Protein AF-A0A8D8DDV8-F1 (afdb_monomer)

pLDDT: mean 84.29, std 21.32, range [31.55, 98.81]

Radius of gyration: 25.89 Å; Cα contacts (8 Å, |Δi|>4): 184; chains: 1; bounding box: 80×48×90 Å

Foldseek 3Di:
DDDDDDDDDDDPPPPDPDPDPPPPPPPPDDQPVPDDLVSLVVLLVVLVVLLVVVVVDVVSLVVVLVCCVVVVCLVVLLRLQLCCVPDVSSLSVNLSSLSSLLSSCQVPLVSVVSSLSNCVPPSHDLLCQLVDPDLSSVLSSLSSLQSCLVRVVVSCVVSDDVSNVVSLVVQCPPPDPSSNVSSVSSVVSCVVSPPVVPPDDD

Nearest PDB structures (foldseek):
  5mfd-assembly2_C  TM=7.326E-01  e=1.182E-02  synthetic construct
  5mfj-assembly1_A  TM=5.510E-01  e=1.359E-02  synthetic construct
  8a1i-assembly2_I  TM=7.303E-01  e=4.249E-01  Mus musculus
  5yvh-assembly1_A  TM=5.709E-01  e=1.600E-01  Homo sapiens
  7abh-assembly1_u  TM=4.268E-01  e=5.362E-01  Homo sapiens

Organism: Culex pipiens (NCBI:txid7175)

Solvent-accessible surface area (backbone atoms only — not comparable to full-atom values): 11783 Å² total; per-residue (Å²): 138,82,89,82,90,82,88,77,91,75,86,78,80,77,78,71,80,72,80,73,78,79,74,78,73,83,74,72,78,75,64,74,90,73,60,51,73,68,55,50,49,49,51,27,55,51,37,46,49,49,41,52,46,41,74,71,37,68,71,49,38,52,54,50,56,52,46,39,63,77,67,60,44,49,63,56,51,33,50,43,51,35,41,39,82,81,36,73,85,31,43,64,38,29,36,30,50,42,53,41,47,43,46,44,40,69,77,41,42,92,54,33,65,65,50,48,64,29,66,71,29,93,69,40,58,66,57,58,40,54,68,42,93,51,61,64,43,21,27,46,46,28,47,38,55,32,48,30,54,73,60,37,40,71,62,46,59,74,72,58,51,70,64,54,52,52,47,38,59,58,27,62,71,43,91,48,64,67,32,19,52,33,23,48,53,23,57,58,51,50,70,70,53,83,67,86,74,61,77,82,86,132

Secondary structure (DSSP, 8-state):
-----------------PPPP-------PPPGGG--HHHHHHHHHHHHHHHHHHHH-HHHHHHHHHHHHHHTTHHHHHHHHHHTTT-GGGHHHHHHHHHHHHHHHHH-GGGHHHHHHHHTSTT--HHHHHT-S-HHHHHHHHHHHHHHHHHSHHHHHHH--HHHHHHHHHGGG-SSHHHHHHHHHHHHHHTT-TT---S---

Mean predicted aligned error: 10.02 Å

InterPro domains:
  IPR011989 Armadillo-like helical [G3DSA:1.25.10.10] (6-195)
  IPR016024 Armadillo-type fold [SSF48371] (55-189)

Structure (mmCIF, N/CA/C/O backbone):
data_AF-A0A8D8DDV8-F1
#
_entry.id   AF-A0A8D8DDV8-F1
#
loop_
_atom_site.group_PDB
_atom_site.id
_atom_site.type_symbol
_atom_site.label_atom_id
_atom_site.label_alt_id
_atom_site.label_comp_id
_atom_site.label_asym_id
_atom_site.label_entity_id
_atom_site.label_seq_id
_atom_site.pdbx_PDB_ins_code
_atom_site.Cartn_x
_atom_site.Cartn_y
_atom_site.Cartn_z
_atom_site.occupancy
_atom_site.B_iso_or_equiv
_atom_site.auth_seq_id
_atom_site.auth_comp_id
_atom_site.auth_asym_id
_atom_site.auth_atom_id
_atom_site.pdbx_PDB_model_num
ATOM 1 N N . CYS A 1 1 ? -57.898 -25.006 -69.650 1.00 34.22 1 CYS A N 1
ATOM 2 C CA . CYS A 1 1 ? -58.051 -23.593 -70.045 1.00 34.22 1 CYS A CA 1
ATOM 3 C C . CYS A 1 1 ? -57.198 -22.691 -69.160 1.00 34.22 1 CYS A C 1
ATOM 5 O O . CYS A 1 1 ? -57.396 -22.679 -67.958 1.00 34.22 1 CYS A O 1
ATOM 7 N N . ASN A 1 2 ? -56.287 -21.973 -69.821 1.00 31.55 2 ASN A N 1
ATOM 8 C CA . ASN A 1 2 ? -55.679 -20.671 -69.511 1.00 31.55 2 ASN A CA 1
ATOM 9 C C . ASN A 1 2 ? -54.786 -20.448 -68.272 1.00 31.55 2 ASN A C 1
ATOM 11 O O . ASN A 1 2 ? -55.235 -20.178 -67.167 1.00 31.55 2 ASN A O 1
ATOM 15 N N . LYS A 1 3 ? -53.482 -20.410 -68.598 1.00 40.19 3 LYS A N 1
ATOM 16 C CA . LYS A 1 3 ? -52.393 -19.562 -68.077 1.00 40.19 3 LYS A CA 1
ATOM 17 C C . LYS A 1 3 ? -52.835 -18.192 -67.526 1.00 40.19 3 LYS A C 1
ATOM 19 O O . LYS A 1 3 ? -53.550 -17.478 -68.226 1.00 40.19 3 LYS A O 1
ATOM 24 N N . LYS A 1 4 ? -52.165 -17.731 -66.459 1.00 33.44 4 LYS A N 1
ATOM 25 C CA . LYS A 1 4 ? -51.262 -16.557 -66.524 1.00 33.44 4 LYS A CA 1
ATOM 26 C C . LYS A 1 4 ? -50.397 -16.406 -65.264 1.00 33.44 4 LYS A C 1
ATOM 28 O O . LYS A 1 4 ? -50.910 -16.287 -64.160 1.00 33.44 4 LYS A O 1
ATOM 33 N N . LEU A 1 5 ? -49.081 -16.378 -65.493 1.00 41.91 5 LEU A N 1
ATOM 34 C CA . LEU A 1 5 ? -48.088 -15.721 -64.646 1.00 41.91 5 LEU A CA 1
ATOM 35 C C . LEU A 1 5 ? -48.371 -14.215 -64.606 1.00 41.91 5 LEU A C 1
ATOM 37 O O . LEU A 1 5 ? -48.597 -13.629 -65.665 1.00 41.91 5 LEU A O 1
ATOM 41 N N . THR A 1 6 ? -48.174 -13.603 -63.441 1.00 32.66 6 THR A N 1
ATOM 42 C CA . THR A 1 6 ? -47.587 -12.261 -63.319 1.00 32.66 6 THR A CA 1
ATOM 43 C C . THR A 1 6 ? -46.815 -12.174 -62.009 1.00 32.66 6 THR A C 1
ATOM 45 O O . THR A 1 6 ? -47.385 -12.297 -60.928 1.00 32.66 6 THR A O 1
ATOM 48 N N . SER A 1 7 ? -45.506 -11.985 -62.148 1.00 36.44 7 SER A N 1
ATOM 49 C CA . SER A 1 7 ? -44.587 -11.504 -61.126 1.00 36.44 7 SER A CA 1
ATOM 50 C C . SER A 1 7 ? -44.861 -10.034 -60.820 1.00 36.44 7 SER A C 1
ATOM 52 O O . SER A 1 7 ? -44.968 -9.252 -61.764 1.00 36.44 7 SER A O 1
ATOM 54 N N . SER A 1 8 ? -44.822 -9.659 -59.545 1.00 34.25 8 SER A N 1
ATOM 55 C CA . SER A 1 8 ? -44.434 -8.312 -59.126 1.00 34.25 8 SER A CA 1
ATOM 56 C C . SER A 1 8 ? -43.693 -8.415 -57.800 1.00 34.25 8 SER A C 1
ATOM 58 O O . SER A 1 8 ? -44.277 -8.779 -56.782 1.00 34.25 8 SER A O 1
ATOM 60 N N . ASN A 1 9 ? -42.393 -8.125 -57.851 1.00 35.62 9 ASN A N 1
ATOM 61 C CA . ASN A 1 9 ? -41.550 -7.862 -56.694 1.00 35.62 9 ASN A CA 1
ATOM 62 C C . ASN A 1 9 ? -42.176 -6.759 -55.837 1.00 35.62 9 ASN A C 1
ATOM 64 O O . ASN A 1 9 ? -42.561 -5.705 -56.341 1.00 35.62 9 ASN A O 1
ATOM 68 N N . SER A 1 10 ? -42.211 -6.972 -54.530 1.00 36.16 10 SER A N 1
ATOM 69 C CA . SER A 1 10 ? -42.245 -5.889 -53.556 1.00 36.16 10 SER A CA 1
ATOM 70 C C . SER A 1 10 ? -41.246 -6.262 -52.477 1.00 36.16 10 SER A C 1
ATOM 72 O O . SER A 1 10 ? -41.399 -7.262 -51.780 1.00 36.16 10 SER A O 1
ATOM 74 N N . GLU A 1 11 ? -40.153 -5.511 -52.461 1.00 32.91 11 GLU A N 1
ATOM 75 C CA . GLU A 1 11 ? -39.061 -5.619 -51.509 1.00 32.91 11 GLU A CA 1
ATOM 76 C C . GLU A 1 11 ? -39.596 -5.314 -50.108 1.00 32.91 11 GLU A C 1
ATOM 78 O O . GLU A 1 11 ? -39.835 -4.162 -49.747 1.00 32.91 11 GLU A O 1
ATOM 83 N N . SER A 1 12 ? -39.799 -6.355 -49.306 1.00 37.53 12 SER A N 1
ATOM 84 C CA . SER A 1 12 ? -40.014 -6.201 -47.872 1.00 37.53 12 SER A CA 1
ATOM 85 C C . SER A 1 12 ? -38.674 -5.843 -47.232 1.00 37.53 12 SER A C 1
ATOM 87 O O . SER A 1 12 ? -37.863 -6.721 -46.930 1.00 37.53 12 SER A O 1
ATOM 89 N N . GLN A 1 13 ? -38.428 -4.544 -47.050 1.00 35.31 13 GLN A N 1
ATOM 90 C CA . GLN A 1 13 ? -37.364 -4.042 -46.183 1.00 35.31 13 GLN A CA 1
ATOM 91 C C . GLN A 1 13 ? -37.542 -4.657 -44.792 1.00 35.31 13 GLN A C 1
ATOM 93 O O . GLN A 1 13 ? -38.439 -4.294 -44.033 1.00 35.31 13 GLN A O 1
ATOM 98 N N . SER A 1 14 ? -36.687 -5.624 -44.475 1.00 37.03 14 SER A N 1
ATOM 99 C CA . SER A 1 14 ? -36.556 -6.169 -43.131 1.00 37.03 14 SER A CA 1
ATOM 100 C C . SER A 1 14 ? -35.796 -5.131 -42.314 1.00 37.03 14 SER A C 1
ATOM 102 O O . SER A 1 14 ? -34.571 -5.063 -42.379 1.00 37.03 14 SER A O 1
ATOM 104 N N . GLN A 1 15 ? -36.523 -4.257 -41.617 1.00 39.78 15 GLN A N 1
ATOM 105 C CA . GLN A 1 15 ? -35.925 -3.366 -40.630 1.00 39.78 15 GLN A CA 1
ATOM 106 C C . GLN A 1 15 ? -35.425 -4.220 -39.463 1.00 39.78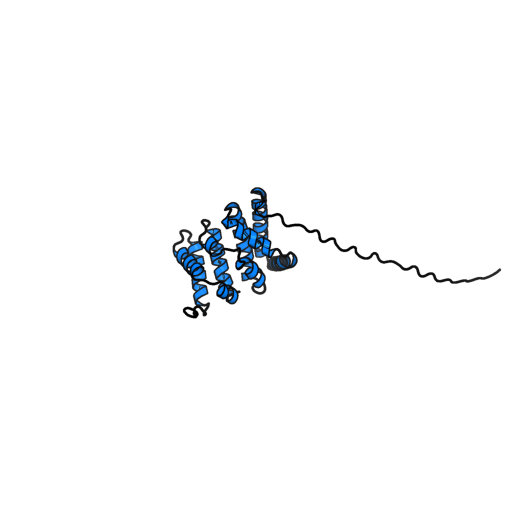 15 GLN A C 1
ATOM 108 O O . GLN A 1 15 ? -36.199 -4.680 -38.625 1.00 39.78 15 GLN A O 1
ATOM 113 N N . SER A 1 16 ? -34.119 -4.464 -39.440 1.00 39.69 16 SER A N 1
ATOM 114 C CA . SER A 1 16 ? -33.397 -4.925 -38.260 1.00 39.69 16 SER A CA 1
ATOM 115 C C . SER A 1 16 ? -33.672 -3.942 -37.115 1.00 39.69 16 SER A C 1
ATOM 117 O O . SER A 1 16 ? -33.519 -2.737 -37.332 1.00 39.69 16 SER A O 1
ATOM 119 N N . PRO A 1 17 ? -34.063 -4.386 -35.908 1.00 44.09 17 PRO A N 1
ATOM 120 C CA . PRO A 1 17 ? -34.186 -3.473 -34.786 1.00 44.09 17 PRO A CA 1
ATOM 121 C C . PRO A 1 17 ? -32.784 -2.977 -34.430 1.00 44.09 17 PRO A C 1
ATOM 123 O O . PRO A 1 17 ? -31.916 -3.749 -34.021 1.00 44.09 17 PRO A O 1
ATOM 126 N N . THR A 1 18 ? -32.556 -1.684 -34.638 1.00 45.75 18 THR A N 1
ATOM 127 C CA . THR A 1 18 ? -31.386 -0.962 -34.142 1.00 45.75 18 THR A CA 1
ATOM 128 C C . THR A 1 18 ? -31.264 -1.241 -32.641 1.00 45.75 18 THR A C 1
ATOM 130 O O . THR A 1 18 ? -32.260 -1.060 -31.933 1.00 45.75 18 THR A O 1
ATOM 133 N N . PRO A 1 19 ? -30.105 -1.687 -32.122 1.00 46.19 19 PRO A N 1
ATOM 134 C CA . PRO A 1 19 ? -29.940 -1.842 -30.686 1.00 46.19 19 PRO A CA 1
ATOM 135 C C . PRO A 1 19 ? -30.155 -0.470 -30.055 1.00 46.19 19 PRO A C 1
ATOM 137 O O . PRO A 1 19 ? -29.478 0.494 -30.419 1.00 46.19 19 PRO A O 1
ATOM 140 N N . ALA A 1 20 ? -31.130 -0.369 -29.153 1.00 45.34 20 ALA A N 1
ATOM 141 C CA . ALA A 1 20 ? -31.271 0.815 -28.324 1.00 45.34 20 ALA A CA 1
ATOM 142 C C . ALA A 1 20 ? -29.926 1.054 -27.614 1.00 45.34 20 ALA A C 1
ATOM 144 O O . ALA A 1 20 ? -29.316 0.078 -27.159 1.00 45.34 20 ALA A O 1
ATOM 145 N N . PRO A 1 21 ? -29.438 2.304 -27.525 1.00 43.50 21 PRO A N 1
ATOM 146 C CA . PRO A 1 21 ? -28.257 2.594 -26.733 1.00 43.50 21 PRO A CA 1
ATOM 147 C C . PRO A 1 21 ? -28.536 2.084 -25.324 1.00 43.50 21 PRO A C 1
ATOM 149 O O . PRO A 1 21 ? -29.555 2.452 -24.735 1.00 43.50 21 PRO A O 1
ATOM 152 N N . LEU A 1 22 ? -27.669 1.208 -24.814 1.00 38.59 22 LEU A N 1
ATOM 153 C CA . LEU A 1 22 ? -27.647 0.867 -23.399 1.00 38.59 22 LEU A CA 1
ATOM 154 C C . LEU A 1 22 ? -27.539 2.197 -22.661 1.00 38.59 22 LEU A C 1
ATOM 156 O O . LEU A 1 22 ? -26.507 2.862 -22.716 1.00 38.59 22 LEU A O 1
ATOM 160 N N . THR A 1 23 ? -28.650 2.621 -22.065 1.00 39.78 23 THR A N 1
ATOM 161 C CA . THR A 1 23 ? -28.705 3.753 -21.153 1.00 39.78 23 THR A CA 1
ATOM 162 C C . THR A 1 23 ? -27.578 3.559 -20.159 1.00 39.78 23 THR A C 1
ATOM 164 O O . THR A 1 23 ? -27.606 2.594 -19.393 1.00 39.78 23 THR A O 1
ATOM 167 N N . GLN A 1 24 ? -26.576 4.437 -20.225 1.00 44.31 24 GLN A N 1
ATOM 168 C CA . GLN A 1 24 ? -25.582 4.601 -19.179 1.00 44.31 24 GLN A CA 1
ATOM 169 C C . GLN A 1 24 ? -26.376 4.842 -17.901 1.00 44.31 24 GLN A C 1
ATOM 171 O O . GLN A 1 24 ? -26.962 5.905 -17.705 1.00 44.31 24 GLN A O 1
ATOM 176 N N . SER A 1 25 ? -26.515 3.804 -17.081 1.00 41.91 25 SER A N 1
ATOM 177 C CA . SER A 1 25 ? -26.976 3.995 -15.724 1.00 41.91 25 SER A CA 1
ATOM 178 C C . SER A 1 25 ? -25.859 4.767 -15.043 1.00 41.91 25 SER A C 1
ATOM 180 O O . SER A 1 25 ? -24.816 4.183 -14.745 1.00 41.91 25 SER A O 1
ATOM 182 N N . ASP A 1 26 ? -26.066 6.066 -14.837 1.00 41.50 26 ASP A N 1
ATOM 183 C CA . ASP A 1 26 ? -25.298 6.878 -13.898 1.00 41.50 26 ASP A CA 1
ATOM 184 C C . ASP A 1 26 ? -25.528 6.308 -12.492 1.00 41.50 26 ASP A C 1
ATOM 186 O O . ASP A 1 26 ? -26.286 6.833 -11.675 1.00 41.50 26 ASP A O 1
ATOM 190 N N . ALA A 1 27 ? -24.920 5.156 -12.214 1.00 48.88 27 ALA A N 1
ATOM 191 C CA . ALA A 1 27 ? -24.806 4.614 -10.880 1.00 48.88 27 ALA A CA 1
ATOM 192 C C . ALA A 1 27 ? -23.818 5.517 -10.141 1.00 48.88 27 ALA A C 1
ATOM 194 O O . ALA A 1 27 ? -22.622 5.251 -10.084 1.00 48.88 27 ALA A O 1
ATOM 195 N N . SER A 1 28 ? -24.322 6.643 -9.637 1.00 57.91 28 SER A N 1
ATOM 196 C CA . SER A 1 28 ? -23.553 7.552 -8.797 1.00 57.91 28 SER A CA 1
ATOM 197 C C . SER A 1 28 ? -23.044 6.749 -7.598 1.00 57.91 28 SER A C 1
ATOM 199 O O . SER A 1 28 ? -23.843 6.292 -6.773 1.00 57.91 28 SER A O 1
ATOM 201 N N . ILE A 1 29 ? -21.728 6.544 -7.520 1.00 63.94 29 ILE A N 1
ATOM 202 C CA . ILE A 1 29 ? -21.086 5.905 -6.371 1.00 63.94 29 ILE A CA 1
ATOM 203 C C . ILE A 1 29 ? -21.442 6.740 -5.137 1.00 63.94 29 ILE A C 1
ATOM 205 O O . ILE A 1 29 ? -21.177 7.942 -5.077 1.00 63.94 29 ILE A O 1
ATOM 209 N N . ARG A 1 30 ? -22.101 6.108 -4.163 1.00 72.44 30 ARG A N 1
ATOM 210 C CA . ARG A 1 30 ? -22.511 6.751 -2.911 1.00 72.44 30 ARG A CA 1
ATOM 211 C C . ARG A 1 30 ? -21.274 7.272 -2.167 1.00 72.44 30 ARG A C 1
ATOM 213 O O . ARG A 1 30 ? -20.262 6.582 -2.089 1.00 72.44 30 ARG A O 1
ATOM 220 N N . GLN A 1 31 ? -21.367 8.475 -1.594 1.00 78.00 31 GLN A N 1
ATOM 221 C CA . GLN A 1 31 ? -20.266 9.071 -0.830 1.00 78.00 31 GLN A CA 1
ATOM 222 C C . GLN A 1 31 ? -19.863 8.186 0.353 1.00 78.00 31 GLN A C 1
ATO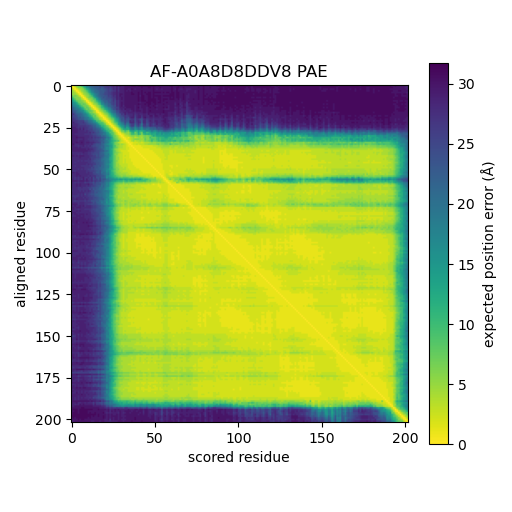M 224 O O . GLN A 1 31 ? -20.715 7.760 1.136 1.00 78.00 31 GLN A O 1
ATOM 229 N N . LEU A 1 32 ? -18.557 7.978 0.521 1.00 81.50 32 LEU A N 1
ATOM 230 C CA . LEU A 1 32 ? -18.002 7.087 1.539 1.00 81.50 32 LEU A CA 1
ATOM 231 C C . LEU A 1 32 ? -18.369 7.502 2.972 1.00 81.50 32 LEU A C 1
ATOM 233 O O . LEU A 1 32 ? -18.663 6.662 3.815 1.00 81.50 32 LEU A O 1
ATOM 237 N N . SER A 1 33 ? -18.443 8.809 3.226 1.00 78.94 33 SER A N 1
ATOM 238 C CA . SER A 1 33 ? -18.863 9.386 4.511 1.00 78.94 33 SER A CA 1
ATOM 239 C C . SER A 1 33 ? -20.285 9.005 4.930 1.00 78.94 33 SER A C 1
ATOM 241 O O . SER A 1 33 ? -20.631 9.150 6.098 1.00 78.94 33 SER A O 1
ATOM 243 N N . SER A 1 34 ? -21.109 8.531 3.993 1.00 83.50 34 SER A N 1
ATOM 244 C CA . SER A 1 34 ? -22.490 8.132 4.257 1.00 83.50 34 SER A CA 1
ATOM 245 C C . SER A 1 34 ? -22.660 6.642 4.548 1.00 83.50 34 SER A C 1
ATOM 247 O O . SER A 1 34 ? -23.797 6.228 4.768 1.00 83.50 34 SER A O 1
ATOM 249 N N . LEU A 1 35 ? -21.581 5.846 4.517 1.00 88.00 35 LEU A N 1
ATOM 250 C CA . LEU A 1 35 ? -21.656 4.421 4.828 1.00 88.00 35 LEU A CA 1
ATOM 251 C C . LEU A 1 35 ? -21.787 4.182 6.331 1.00 88.00 35 LEU A C 1
ATOM 253 O O . LEU A 1 35 ? -21.032 4.721 7.144 1.00 88.00 35 LEU A O 1
ATOM 257 N N . GLU A 1 36 ? -22.721 3.313 6.683 1.00 91.06 36 GLU A N 1
ATOM 258 C CA . GLU A 1 36 ? -22.896 2.807 8.031 1.00 91.06 36 GLU A CA 1
ATOM 259 C C . GLU A 1 36 ? -21.816 1.776 8.381 1.00 91.06 36 GLU A C 1
ATOM 261 O O . GLU A 1 36 ? -21.191 1.143 7.528 1.00 91.06 36 GLU A O 1
ATOM 266 N N . HIS A 1 37 ? -21.613 1.560 9.676 1.00 91.19 37 HIS A N 1
ATOM 267 C CA . HIS A 1 37 ? -20.596 0.639 10.179 1.00 91.19 37 HIS A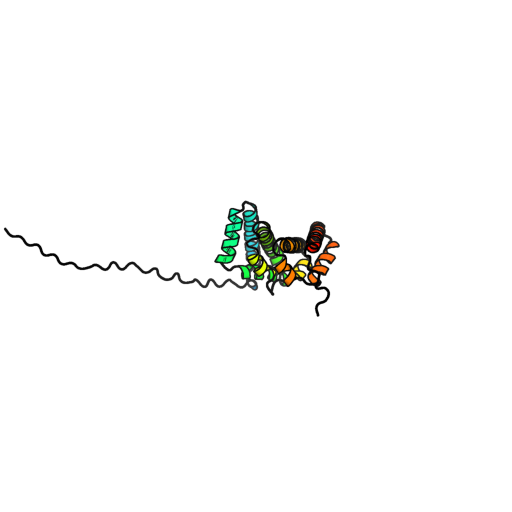 CA 1
ATOM 268 C C . HIS A 1 37 ? -20.747 -0.797 9.643 1.00 91.19 37 HIS A C 1
ATOM 270 O O . HIS A 1 37 ? -19.747 -1.456 9.350 1.00 91.19 37 HIS A O 1
ATOM 276 N N . ASP A 1 38 ? -21.979 -1.281 9.473 1.00 94.69 38 ASP A N 1
ATOM 277 C CA . ASP A 1 38 ? -22.228 -2.618 8.926 1.00 94.69 38 ASP A CA 1
ATOM 278 C C . ASP A 1 38 ? -21.963 -2.684 7.411 1.00 94.69 38 ASP A C 1
ATOM 280 O O . ASP A 1 38 ? -21.501 -3.714 6.912 1.00 94.69 38 ASP A O 1
ATOM 284 N N . GLU A 1 39 ? -22.139 -1.574 6.686 1.00 94.75 39 GLU A N 1
ATOM 285 C CA . GLU A 1 39 ? -21.747 -1.456 5.276 1.00 94.75 39 GLU A CA 1
ATOM 286 C C . GLU A 1 39 ? -20.213 -1.507 5.140 1.00 94.75 39 GLU A C 1
ATOM 288 O O . GLU A 1 39 ? -19.693 -2.265 4.320 1.00 94.75 39 GLU A O 1
ATOM 293 N N . VAL A 1 40 ? -19.467 -0.804 6.004 1.00 95.00 40 VAL A N 1
ATOM 294 C CA . VAL A 1 40 ? -17.988 -0.847 6.028 1.00 95.00 40 VAL A CA 1
ATOM 295 C C . VAL A 1 40 ? -17.468 -2.244 6.376 1.00 95.00 40 VAL A C 1
ATOM 297 O O . VAL A 1 40 ? -16.523 -2.735 5.752 1.00 95.00 40 VAL A O 1
ATOM 300 N N . LYS A 1 41 ? -18.097 -2.932 7.334 1.00 95.56 41 LYS A N 1
ATOM 301 C CA . LYS A 1 41 ? -17.775 -4.334 7.643 1.00 95.56 41 LYS A CA 1
ATOM 302 C C . LYS A 1 41 ? -18.038 -5.260 6.464 1.00 95.56 41 LYS A C 1
ATOM 304 O O . LYS A 1 41 ? -17.226 -6.142 6.196 1.00 95.56 41 LYS A O 1
ATOM 309 N N . THR A 1 42 ? -19.151 -5.055 5.767 1.00 96.88 42 THR A N 1
ATOM 310 C CA . THR A 1 42 ? -19.499 -5.844 4.583 1.00 96.88 42 THR A CA 1
ATOM 311 C C . THR A 1 42 ? -18.458 -5.641 3.486 1.00 96.88 42 THR A C 1
ATOM 313 O O . THR A 1 42 ? -17.934 -6.621 2.964 1.00 96.88 42 THR A O 1
ATOM 316 N N . LEU A 1 43 ? -18.076 -4.392 3.203 1.00 95.69 43 LEU A N 1
ATOM 317 C CA . LEU A 1 43 ? -16.992 -4.084 2.266 1.00 95.69 43 LEU A CA 1
ATOM 318 C C . LEU A 1 43 ? -15.670 -4.724 2.695 1.00 95.69 43 LEU A C 1
ATOM 320 O O . LEU A 1 43 ? -14.991 -5.328 1.871 1.00 95.69 43 LEU A O 1
ATOM 324 N N . THR A 1 44 ? -15.328 -4.657 3.982 1.00 96.88 44 THR A N 1
ATOM 325 C CA . THR A 1 44 ? -14.120 -5.304 4.517 1.00 96.88 44 THR A CA 1
ATOM 326 C C . THR A 1 44 ? -14.129 -6.805 4.223 1.00 96.88 44 THR A C 1
ATOM 328 O O . THR A 1 44 ? -13.164 -7.319 3.668 1.00 96.88 44 THR A O 1
ATOM 331 N N . ALA A 1 45 ? -15.237 -7.500 4.500 1.00 97.81 45 ALA A N 1
ATOM 332 C CA . ALA A 1 45 ? -15.364 -8.929 4.217 1.00 97.81 45 ALA A CA 1
ATOM 333 C C . ALA A 1 45 ? -15.262 -9.250 2.714 1.00 97.81 45 ALA A C 1
ATOM 335 O O . ALA A 1 45 ? -14.674 -10.263 2.337 1.00 97.81 45 ALA A O 1
ATOM 336 N N . VAL A 1 46 ? -15.798 -8.383 1.848 1.00 97.06 46 VAL A N 1
ATOM 337 C CA . VAL A 1 46 ? -15.661 -8.518 0.390 1.00 97.06 46 VAL A CA 1
ATOM 338 C C . VAL A 1 46 ? -14.199 -8.379 -0.037 1.00 97.06 46 VAL A C 1
ATOM 340 O O . VAL A 1 46 ? -13.716 -9.213 -0.798 1.00 97.06 46 VAL A O 1
ATOM 343 N N . TYR A 1 47 ? -13.466 -7.384 0.466 1.00 96.56 47 TYR A N 1
ATOM 344 C CA . TYR A 1 47 ? -12.052 -7.213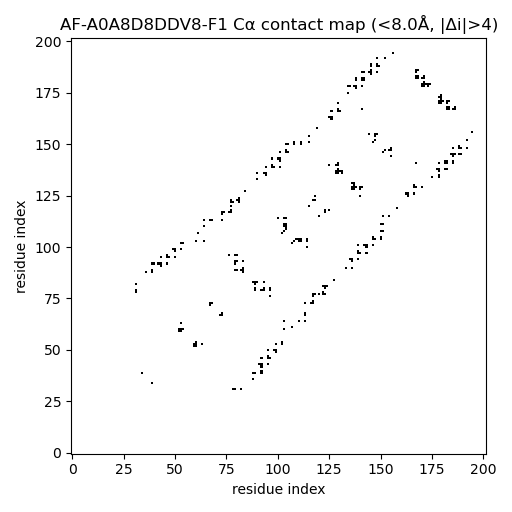 0.113 1.00 96.56 47 TYR A CA 1
ATOM 345 C C . TYR A 1 47 ? -11.130 -8.246 0.767 1.00 96.56 47 TYR A C 1
ATOM 347 O O . TYR A 1 47 ? -10.114 -8.596 0.173 1.00 96.56 47 TYR A O 1
ATOM 355 N N . ASP A 1 48 ? -11.499 -8.807 1.919 1.00 96.38 48 ASP A N 1
ATOM 356 C CA . ASP A 1 48 ? -10.828 -9.982 2.484 1.00 96.38 48 ASP A CA 1
ATOM 357 C C . ASP A 1 48 ? -11.010 -11.209 1.583 1.00 96.38 48 ASP A C 1
ATOM 359 O O . ASP A 1 48 ? -10.050 -11.937 1.321 1.00 96.38 48 ASP A O 1
ATOM 363 N N . LEU A 1 49 ? -12.218 -11.414 1.044 1.00 96.75 49 LEU A N 1
ATOM 364 C CA . LEU A 1 49 ? -12.480 -12.468 0.066 1.00 96.75 49 LEU A CA 1
ATOM 365 C C . LEU A 1 49 ? -11.693 -12.237 -1.229 1.00 96.75 49 LEU A C 1
ATOM 367 O O . LEU A 1 49 ? -11.055 -13.164 -1.717 1.00 96.75 49 LEU A O 1
ATOM 371 N N . ILE A 1 50 ? -11.690 -11.016 -1.770 1.00 95.62 50 ILE A N 1
ATOM 372 C CA . ILE A 1 50 ? -10.881 -10.670 -2.949 1.00 95.62 50 ILE A CA 1
ATOM 373 C C . ILE A 1 50 ? -9.403 -10.955 -2.668 1.00 95.62 50 ILE A C 1
ATOM 375 O O . ILE A 1 50 ? -8.746 -11.601 -3.479 1.00 95.62 50 ILE A O 1
ATOM 379 N N . CYS A 1 51 ? -8.900 -10.554 -1.497 1.00 94.62 51 CYS A N 1
ATOM 380 C CA . CYS A 1 51 ? -7.536 -10.835 -1.065 1.00 94.62 51 CYS A CA 1
ATOM 381 C C . CYS A 1 51 ? -7.258 -12.347 -1.026 1.00 94.62 51 CYS A C 1
ATOM 383 O O . CYS A 1 51 ? -6.214 -12.787 -1.490 1.00 94.62 51 CYS A O 1
ATOM 385 N N . PHE A 1 52 ? -8.182 -13.174 -0.539 1.00 94.62 52 PHE A N 1
ATOM 386 C CA . PHE A 1 52 ? -8.029 -14.630 -0.602 1.00 94.62 52 PHE A CA 1
ATOM 387 C C . PHE A 1 52 ? -8.000 -15.161 -2.049 1.00 94.62 52 PHE A C 1
ATOM 389 O O . PHE A 1 52 ? -7.168 -16.006 -2.389 1.00 94.62 52 PHE A O 1
ATOM 396 N N . LEU A 1 53 ? -8.880 -14.656 -2.915 1.00 94.50 53 LEU A N 1
ATOM 397 C CA . LEU A 1 53 ? -9.020 -15.128 -4.294 1.00 94.50 53 LEU A CA 1
ATOM 398 C C . LEU A 1 53 ? -7.799 -14.793 -5.157 1.00 94.50 53 LEU A C 1
ATOM 400 O O . LEU A 1 53 ? -7.329 -15.668 -5.883 1.00 94.50 53 LEU A O 1
ATOM 404 N N . ILE A 1 54 ? -7.228 -13.589 -5.032 1.00 92.94 54 ILE A N 1
ATOM 405 C CA . ILE A 1 54 ? -6.013 -13.218 -5.781 1.00 92.94 54 ILE A CA 1
ATOM 406 C C . ILE A 1 54 ? -4.800 -14.082 -5.396 1.00 92.94 54 ILE A C 1
ATOM 408 O O . ILE A 1 54 ? -3.940 -14.326 -6.233 1.00 92.94 54 ILE A O 1
ATOM 412 N N . HIS A 1 55 ? -4.749 -14.598 -4.160 1.00 87.31 55 HIS A N 1
ATOM 413 C CA . HIS A 1 55 ? -3.688 -15.508 -3.707 1.00 87.31 55 HIS A CA 1
ATOM 414 C C . HIS A 1 55 ? -3.973 -16.982 -4.044 1.00 87.31 55 HIS A C 1
ATOM 416 O O . HIS A 1 55 ? -3.097 -17.828 -3.882 1.00 87.31 55 HIS A O 1
ATOM 422 N N . SER A 1 56 ? -5.187 -17.308 -4.500 1.00 85.38 56 SER A N 1
ATOM 423 C CA . SER A 1 56 ? -5.580 -18.679 -4.854 1.00 85.38 56 SER A CA 1
ATOM 424 C C . SER A 1 56 ? -5.193 -19.060 -6.292 1.00 85.38 56 SER A C 1
ATOM 426 O O . SER A 1 56 ? -5.181 -20.246 -6.621 1.00 85.38 56 SER A O 1
ATOM 428 N N . GLY A 1 57 ? -4.864 -18.086 -7.150 1.00 75.75 57 GLY A N 1
ATOM 429 C CA . GLY A 1 57 ? -4.333 -18.327 -8.494 1.00 75.75 57 GLY A CA 1
ATOM 430 C C . GLY A 1 57 ? -4.231 -17.070 -9.366 1.00 75.75 57 GLY A C 1
ATOM 431 O O . GLY A 1 57 ? -5.036 -16.148 -9.250 1.00 75.75 57 GLY A O 1
ATOM 432 N N . GLU A 1 58 ? -3.274 -17.073 -10.299 1.00 79.12 58 GLU A N 1
ATOM 433 C CA . GLU A 1 58 ? -2.919 -15.916 -11.144 1.00 79.12 58 GLU A CA 1
ATOM 434 C C . GLU A 1 58 ? -4.066 -15.424 -12.047 1.00 79.12 58 GLU A C 1
ATOM 436 O O . GLU A 1 58 ? -4.184 -14.228 -12.313 1.00 79.12 58 GLU A O 1
ATOM 441 N N . ASN A 1 59 ? -4.958 -16.317 -12.492 1.00 90.38 59 ASN A N 1
ATOM 442 C CA . ASN A 1 59 ? -6.081 -15.947 -13.366 1.00 90.38 59 ASN A CA 1
ATOM 443 C C . ASN A 1 59 ? -7.032 -14.940 -12.709 1.00 90.38 59 ASN A C 1
ATOM 445 O O . ASN A 1 59 ? -7.551 -14.055 -13.385 1.00 90.38 59 ASN A O 1
ATOM 449 N N . PHE A 1 60 ? -7.272 -15.075 -11.401 1.00 93.56 60 PHE A N 1
ATOM 450 C CA . PHE A 1 60 ? -8.167 -14.163 -10.695 1.00 93.56 60 PHE A CA 1
ATOM 451 C C . PHE A 1 60 ? -7.517 -12.791 -10.513 1.00 93.56 60 PHE A C 1
ATOM 453 O O . PHE A 1 60 ? -8.186 -11.775 -10.671 1.00 93.56 60 PHE A O 1
ATOM 460 N N . LEU A 1 61 ? -6.212 -12.752 -10.230 1.00 94.06 61 LEU A N 1
ATOM 461 C CA . LEU A 1 61 ? -5.489 -11.494 -10.088 1.00 94.06 61 LEU A CA 1
ATOM 462 C C . LEU A 1 61 ? -5.484 -10.686 -11.396 1.00 94.06 61 LEU A C 1
ATOM 464 O O . LEU A 1 61 ? -5.771 -9.493 -11.362 1.00 94.06 61 LEU A O 1
ATOM 468 N N . ASN A 1 62 ? -5.260 -11.338 -12.541 1.00 93.75 62 ASN A N 1
ATOM 469 C CA . ASN A 1 62 ? -5.359 -10.687 -13.852 1.00 93.75 62 ASN A CA 1
ATOM 470 C C . ASN A 1 62 ? -6.757 -10.093 -14.092 1.00 93.75 62 ASN A C 1
ATOM 472 O O . ASN A 1 62 ? -6.888 -8.908 -14.382 1.00 93.75 62 ASN A O 1
ATOM 476 N N . GLN A 1 63 ? -7.813 -10.885 -13.870 1.00 94.25 63 GLN A N 1
ATOM 477 C CA . GLN A 1 63 ? -9.200 -10.416 -14.005 1.00 94.25 63 GLN A CA 1
ATOM 478 C C . GLN A 1 63 ? -9.531 -9.265 -13.051 1.00 94.25 63 GLN A C 1
ATOM 480 O O . GLN A 1 63 ? -10.317 -8.381 -13.382 1.00 94.25 63 GLN A O 1
ATOM 485 N N . PHE A 1 64 ? -8.950 -9.278 -11.854 1.00 93.75 64 PHE A N 1
ATOM 486 C CA . PHE A 1 64 ? -9.114 -8.209 -10.886 1.00 93.75 64 PHE A CA 1
ATOM 487 C C . PHE A 1 64 ? -8.454 -6.905 -11.366 1.00 93.75 64 PHE A C 1
ATOM 489 O O . PHE A 1 64 ? -9.088 -5.853 -11.292 1.00 93.75 64 PHE A O 1
ATOM 496 N N . CYS A 1 65 ? -7.233 -6.965 -11.907 1.00 93.94 65 CYS A N 1
ATOM 497 C CA . CYS A 1 65 ? -6.572 -5.810 -12.522 1.00 93.94 65 CYS A CA 1
ATOM 498 C C . CYS A 1 65 ? -7.370 -5.265 -13.719 1.00 93.94 65 CYS A C 1
ATOM 500 O O . CYS A 1 65 ? -7.629 -4.061 -13.767 1.00 93.94 65 CYS A O 1
ATOM 502 N N . ASP A 1 66 ? -7.858 -6.138 -14.609 1.00 94.00 66 ASP A N 1
ATOM 503 C CA . ASP A 1 66 ? -8.731 -5.751 -15.727 1.00 94.00 66 ASP A CA 1
ATOM 504 C C . ASP A 1 66 ? -10.003 -5.048 -15.231 1.00 94.00 66 ASP A C 1
ATOM 506 O O . ASP A 1 66 ? -10.416 -4.019 -15.767 1.00 94.00 66 ASP A O 1
ATOM 510 N N . ALA A 1 67 ? -10.626 -5.579 -14.175 1.00 94.00 67 ALA A N 1
ATOM 511 C CA . ALA A 1 67 ? -11.826 -4.993 -13.592 1.00 94.00 67 ALA A CA 1
ATOM 512 C C . ALA A 1 67 ? -11.562 -3.602 -13.001 1.00 94.00 67 ALA A C 1
ATOM 514 O O . ALA A 1 67 ? -12.432 -2.737 -13.110 1.00 94.00 67 ALA A O 1
ATOM 515 N N . ILE A 1 68 ? -10.386 -3.358 -12.406 1.00 92.75 68 ILE A N 1
ATOM 516 C CA . ILE A 1 68 ? -10.039 -2.025 -11.896 1.00 92.75 68 ILE A CA 1
ATOM 517 C C . ILE A 1 68 ? -10.034 -0.994 -13.024 1.00 92.75 68 ILE A C 1
ATOM 519 O O . ILE A 1 68 ? -10.611 0.084 -12.860 1.00 92.75 68 ILE A O 1
ATOM 523 N N . GLU A 1 69 ? -9.408 -1.330 -14.152 1.00 91.38 69 GLU A N 1
ATOM 524 C CA . GLU A 1 69 ? -9.328 -0.441 -15.312 1.00 91.38 69 GLU A CA 1
ATOM 525 C C . GLU A 1 69 ? -10.689 -0.248 -15.981 1.00 91.38 69 GLU A C 1
ATOM 527 O O . GLU A 1 69 ? -11.126 0.883 -16.184 1.00 91.38 69 GLU A O 1
ATOM 532 N N . ILE A 1 70 ? -11.407 -1.339 -16.262 1.00 93.62 70 ILE A N 1
ATOM 533 C CA . ILE A 1 70 ? -12.699 -1.289 -16.962 1.00 93.62 70 ILE A CA 1
ATOM 534 C C . ILE A 1 70 ? -13.751 -0.532 -16.145 1.00 93.62 70 ILE A C 1
ATOM 536 O O . ILE A 1 70 ? -14.548 0.219 -16.708 1.00 93.62 70 ILE A O 1
ATOM 540 N N . LEU A 1 71 ? -13.780 -0.736 -14.825 1.00 91.50 71 LEU A N 1
ATOM 541 C CA . LEU A 1 71 ? -14.762 -0.100 -13.945 1.00 91.50 71 LEU A CA 1
ATOM 542 C C . LEU A 1 71 ? -14.317 1.284 -13.451 1.00 91.50 71 LEU A C 1
ATOM 544 O O . LEU A 1 71 ? -15.119 1.982 -12.834 1.00 91.50 71 LEU A O 1
ATOM 548 N N . GLY A 1 72 ? -13.062 1.682 -13.679 1.00 86.69 72 GLY A N 1
ATOM 549 C CA . GLY A 1 72 ? -12.535 2.975 -13.239 1.00 86.69 72 GLY A CA 1
ATOM 550 C C . GLY A 1 72 ? -12.538 3.161 -11.716 1.00 86.69 72 GLY A C 1
ATOM 551 O O . GLY A 1 72 ? -12.718 4.273 -11.225 1.00 86.69 72 GLY A O 1
ATOM 552 N N . VAL A 1 73 ? -12.352 2.089 -10.937 1.00 89.06 73 VAL A N 1
ATOM 553 C CA . VAL A 1 73 ? -12.528 2.104 -9.465 1.00 89.06 73 VAL A CA 1
ATOM 554 C C . VAL A 1 73 ? -11.301 2.587 -8.680 1.00 89.06 73 VAL A C 1
ATOM 556 O O . VAL A 1 73 ? -11.273 2.483 -7.455 1.00 89.06 73 VAL A O 1
ATOM 559 N N . LYS A 1 74 ? -10.289 3.155 -9.343 1.00 93.31 74 LYS A N 1
ATOM 560 C CA . LYS A 1 74 ? -9.076 3.689 -8.689 1.00 93.31 74 LYS A CA 1
ATOM 561 C C . LYS A 1 74 ? -9.423 4.739 -7.628 1.00 93.31 74 LYS A C 1
ATOM 563 O O . LYS A 1 74 ? -8.967 4.650 -6.491 1.00 93.31 74 LYS A O 1
ATOM 568 N N . GLU A 1 75 ? -10.332 5.652 -7.966 1.00 92.38 75 GLU A N 1
ATOM 569 C CA . GLU A 1 75 ? -10.822 6.690 -7.052 1.00 92.38 75 GLU A CA 1
ATOM 570 C C . GLU A 1 75 ? -11.536 6.091 -5.829 1.00 92.38 75 GLU A C 1
ATOM 572 O O . GLU A 1 75 ? -11.445 6.607 -4.717 1.00 92.38 75 GLU A O 1
ATOM 577 N N . LEU A 1 76 ? -12.215 4.952 -5.986 1.00 92.75 76 LEU A N 1
ATOM 578 C CA . LEU A 1 76 ? -12.842 4.264 -4.859 1.00 92.75 76 LEU A CA 1
ATOM 579 C C . LEU A 1 76 ? -11.787 3.753 -3.863 1.00 92.75 76 LEU A C 1
ATOM 581 O O . LEU A 1 76 ? -11.976 3.881 -2.654 1.00 92.75 76 LEU A O 1
ATOM 585 N N . PHE A 1 77 ? -10.659 3.227 -4.349 1.00 95.44 77 PHE A N 1
ATOM 586 C CA . PHE A 1 77 ? -9.567 2.768 -3.483 1.00 95.44 77 PHE A CA 1
ATOM 587 C C . PHE A 1 77 ? -8.876 3.927 -2.773 1.00 95.44 77 PHE A C 1
ATOM 589 O O . PHE A 1 77 ? -8.627 3.830 -1.571 1.00 95.44 77 PHE A O 1
ATOM 596 N N . VAL A 1 78 ? -8.636 5.033 -3.484 1.00 96.12 78 VAL A N 1
ATOM 597 C CA . VAL A 1 78 ? -8.145 6.285 -2.892 1.00 96.12 78 VAL A CA 1
ATOM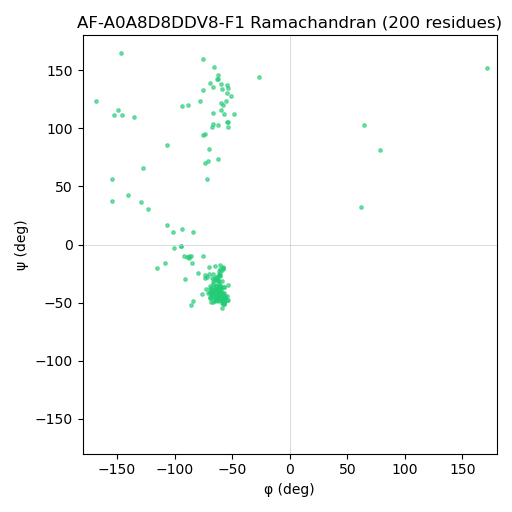 598 C C . VAL A 1 78 ? -9.052 6.710 -1.739 1.00 96.12 78 VAL A C 1
ATOM 600 O O . VAL A 1 78 ? -8.573 6.980 -0.638 1.00 96.12 78 VAL A O 1
ATOM 603 N N . ASN A 1 79 ? -10.370 6.701 -1.956 1.00 94.44 79 ASN A N 1
ATOM 604 C CA . ASN A 1 79 ? -11.341 7.073 -0.934 1.00 94.44 79 ASN A CA 1
ATOM 605 C C . ASN A 1 79 ? -11.316 6.128 0.275 1.00 94.44 79 ASN A C 1
ATOM 607 O O . ASN A 1 79 ? -11.301 6.611 1.409 1.00 94.44 79 ASN A O 1
ATOM 611 N N . PHE A 1 80 ? -11.251 4.808 0.068 1.00 95.00 80 PHE A N 1
ATOM 612 C CA . PHE A 1 80 ? -11.121 3.848 1.171 1.00 95.00 80 PHE A CA 1
ATOM 613 C C . PHE A 1 80 ? -9.856 4.087 1.995 1.00 95.00 80 PHE A C 1
ATOM 615 O O . PHE A 1 80 ? -9.935 4.171 3.220 1.00 95.00 80 PHE A O 1
ATOM 622 N N . ILE A 1 81 ? -8.706 4.260 1.339 1.00 96.06 81 ILE A N 1
ATOM 623 C CA . ILE A 1 81 ? -7.429 4.511 2.014 1.00 96.06 81 ILE A CA 1
ATOM 624 C C . ILE A 1 81 ? -7.489 5.828 2.803 1.00 96.06 81 ILE A C 1
ATOM 626 O O . ILE A 1 81 ? -7.186 5.840 3.997 1.00 96.06 81 ILE A O 1
ATOM 630 N N . ASN A 1 82 ? -7.952 6.913 2.178 1.00 94.88 82 ASN A N 1
ATOM 631 C CA . ASN A 1 82 ? -8.037 8.238 2.796 1.00 94.88 82 ASN A CA 1
ATOM 632 C C . ASN A 1 82 ? -9.008 8.284 3.994 1.00 94.88 82 ASN A C 1
ATOM 634 O O . ASN A 1 82 ? -8.783 9.039 4.942 1.00 94.88 82 ASN A O 1
ATOM 638 N N . ALA A 1 83 ? -10.059 7.456 4.011 1.00 93.69 83 ALA A N 1
ATOM 639 C CA . ALA A 1 83 ? -11.034 7.424 5.107 1.00 93.69 83 ALA A CA 1
ATOM 640 C C . ALA A 1 83 ? -10.432 7.050 6.472 1.00 93.69 83 ALA A C 1
ATOM 642 O O . ALA A 1 83 ? -10.969 7.448 7.506 1.00 93.69 83 ALA A O 1
ATOM 643 N N . VAL A 1 84 ? -9.283 6.367 6.495 1.00 93.06 84 VAL A N 1
ATOM 644 C CA . VAL A 1 84 ? -8.562 6.050 7.741 1.00 93.06 84 VAL A CA 1
ATOM 645 C C . VAL A 1 84 ? -8.139 7.309 8.495 1.00 93.06 84 VAL A C 1
ATOM 647 O O . VAL A 1 84 ? -8.039 7.290 9.716 1.00 93.06 84 VAL A O 1
ATOM 650 N N . ARG A 1 85 ? -7.937 8.435 7.802 1.00 90.56 85 ARG A N 1
ATOM 651 C CA . ARG A 1 85 ? -7.556 9.700 8.447 1.00 90.56 85 ARG A CA 1
ATOM 652 C C . ARG A 1 85 ? -8.653 10.270 9.340 1.00 90.56 85 ARG A C 1
ATOM 654 O O . ARG A 1 85 ? -8.355 11.057 10.233 1.00 90.56 85 ARG A O 1
ATOM 661 N N . THR A 1 86 ? -9.911 9.929 9.069 1.00 87.88 86 THR A N 1
ATOM 662 C CA . THR A 1 86 ? -11.073 10.511 9.750 1.00 87.88 86 THR A CA 1
ATOM 663 C C . THR A 1 86 ? -11.850 9.494 10.575 1.00 87.88 86 THR A C 1
ATOM 665 O O . THR A 1 86 ? -12.583 9.895 11.479 1.00 87.88 86 THR A O 1
ATOM 668 N N . ASN A 1 87 ? -11.707 8.194 10.295 1.00 90.94 87 ASN A N 1
ATOM 669 C CA . ASN A 1 87 ? -12.454 7.147 10.976 1.00 90.94 87 ASN A CA 1
ATOM 670 C C . ASN A 1 87 ? -11.697 5.806 11.002 1.00 90.94 87 ASN A C 1
ATOM 672 O O . ASN A 1 87 ? -11.612 5.099 9.994 1.00 90.94 87 ASN A O 1
ATOM 676 N N . ASP A 1 88 ? -11.260 5.399 12.197 1.00 92.75 88 ASP A N 1
ATOM 677 C CA . ASP A 1 88 ? -10.574 4.123 12.452 1.00 92.75 88 ASP A CA 1
ATOM 678 C C . ASP A 1 88 ? -11.392 2.882 12.038 1.00 92.75 88 ASP A C 1
ATOM 680 O O . ASP A 1 88 ? -10.834 1.807 11.813 1.00 92.75 88 ASP A O 1
ATOM 684 N N . GLY A 1 89 ? -12.714 3.009 11.872 1.00 93.31 89 GLY A N 1
ATOM 685 C CA . GLY A 1 89 ? -13.576 1.952 11.338 1.00 93.31 89 GLY A CA 1
ATOM 686 C C . GLY A 1 89 ? -13.178 1.471 9.937 1.00 93.31 89 GLY A C 1
ATOM 687 O O . GLY A 1 89 ? -13.495 0.340 9.573 1.00 93.31 89 GLY A O 1
ATOM 688 N N . TYR A 1 90 ? -12.438 2.285 9.177 1.00 95.75 90 TYR A N 1
ATOM 689 C CA . TYR A 1 90 ? -11.946 1.951 7.838 1.00 95.75 90 TYR A CA 1
ATOM 690 C C . TYR A 1 90 ? -10.584 1.251 7.828 1.00 95.75 90 TYR A C 1
ATOM 692 O O . TYR A 1 90 ? -10.196 0.712 6.796 1.00 95.75 90 TYR A O 1
ATOM 700 N N . VAL A 1 91 ? -9.865 1.193 8.955 1.00 97.19 91 VAL A N 1
ATOM 701 C CA . VAL A 1 91 ? -8.485 0.671 9.014 1.00 97.19 91 VAL A CA 1
ATOM 702 C C . VAL A 1 91 ? -8.379 -0.738 8.443 1.00 97.19 91 VAL A C 1
ATOM 704 O O . VAL A 1 91 ? -7.479 -1.015 7.651 1.00 97.19 91 VAL A O 1
ATOM 707 N N . LYS A 1 92 ? -9.315 -1.627 8.798 1.00 97.19 92 LYS A N 1
ATOM 708 C CA . LYS A 1 92 ? -9.323 -3.006 8.291 1.00 97.19 92 LYS A CA 1
ATOM 709 C C . LYS A 1 92 ? -9.559 -3.061 6.787 1.00 97.19 92 LYS A C 1
ATOM 711 O O . LYS A 1 92 ? -8.811 -3.746 6.099 1.00 97.19 92 LYS A O 1
ATOM 716 N N . LEU A 1 93 ? -10.535 -2.304 6.284 1.00 97.12 93 LEU A N 1
ATOM 717 C CA . LEU A 1 93 ? -10.799 -2.205 4.850 1.00 97.12 93 LEU A CA 1
ATOM 718 C C . LEU A 1 93 ? -9.551 -1.722 4.105 1.00 97.12 93 LEU A C 1
ATOM 720 O O . LEU A 1 93 ? -9.114 -2.371 3.160 1.00 97.12 93 LEU A O 1
ATOM 724 N N . SER A 1 94 ? -8.928 -0.642 4.570 1.00 97.12 94 SER A N 1
ATOM 725 C CA . SER A 1 94 ? -7.726 -0.084 3.945 1.00 97.12 94 SER A CA 1
ATOM 726 C C . SER A 1 94 ? -6.545 -1.035 4.013 1.00 97.12 94 SER A C 1
ATOM 728 O O . SER A 1 94 ? -5.801 -1.148 3.044 1.00 97.12 94 SER A O 1
ATOM 730 N N . CYS A 1 95 ? -6.403 -1.794 5.102 1.00 98.06 95 CYS A N 1
ATOM 731 C CA . CYS A 1 95 ? -5.441 -2.883 5.143 1.00 98.06 95 CYS A CA 1
ATOM 732 C C . CYS A 1 95 ? -5.720 -3.873 4.011 1.00 98.06 95 CYS A C 1
ATOM 734 O O . CYS A 1 95 ? -4.790 -4.215 3.280 1.00 98.06 95 CYS A O 1
ATOM 736 N N . SER A 1 96 ? -6.954 -4.359 3.853 1.00 97.88 96 SER A N 1
ATOM 737 C CA . SER A 1 96 ? -7.316 -5.334 2.812 1.00 97.88 96 SER A CA 1
ATOM 738 C C . SER A 1 96 ? -7.056 -4.789 1.408 1.00 97.88 96 SER A C 1
ATOM 740 O O . SER A 1 96 ? -6.449 -5.493 0.604 1.00 97.88 96 SER A O 1
ATOM 742 N N . ILE A 1 97 ? -7.361 -3.512 1.155 1.00 97.25 97 ILE A N 1
ATOM 743 C CA . ILE A 1 97 ? -6.981 -2.823 -0.088 1.00 97.25 97 ILE A CA 1
ATOM 744 C C . ILE A 1 97 ? -5.461 -2.837 -0.288 1.00 97.25 97 ILE A C 1
ATOM 746 O O . ILE A 1 97 ? -4.994 -3.274 -1.335 1.00 97.25 97 ILE A O 1
ATOM 750 N N . LEU A 1 98 ? -4.665 -2.448 0.712 1.00 97.94 98 LEU A N 1
ATOM 751 C CA . LEU A 1 98 ? -3.202 -2.470 0.597 1.00 97.94 98 LEU A CA 1
ATOM 752 C C . LEU A 1 98 ? -2.641 -3.868 0.337 1.00 97.94 98 LEU A C 1
ATOM 754 O O . LEU A 1 98 ? -1.691 -4.007 -0.423 1.00 97.94 98 LEU A O 1
ATOM 758 N N . ALA A 1 99 ? -3.206 -4.914 0.944 1.00 97.19 99 ALA A N 1
ATOM 759 C CA . ALA A 1 99 ? -2.761 -6.281 0.673 1.00 97.19 99 ALA A CA 1
ATOM 760 C C . ALA A 1 99 ? -3.020 -6.683 -0.780 1.00 97.19 99 ALA A C 1
ATOM 762 O O . ALA A 1 99 ? -2.165 -7.312 -1.403 1.00 97.19 99 ALA A O 1
ATOM 763 N N . VAL A 1 100 ? -4.169 -6.279 -1.320 1.00 96.44 100 VAL A N 1
ATOM 764 C CA . VAL A 1 100 ? -4.516 -6.500 -2.721 1.00 96.44 100 VAL A CA 1
ATOM 765 C C . VAL A 1 100 ? -3.569 -5.737 -3.650 1.00 96.44 100 VAL A C 1
ATOM 767 O O . VAL A 1 100 ? -3.023 -6.340 -4.569 1.00 96.44 100 VAL A O 1
ATOM 770 N N . LEU A 1 101 ? -3.294 -4.457 -3.379 1.00 97.12 101 LEU A N 1
ATOM 771 C CA . LEU A 1 101 ? -2.358 -3.649 -4.173 1.00 97.12 101 LEU A CA 1
ATOM 772 C C . LEU A 1 101 ? -0.918 -4.182 -4.098 1.00 97.12 101 LEU A C 1
ATOM 774 O O . LEU A 1 101 ? -0.247 -4.284 -5.122 1.00 97.12 101 LEU A O 1
ATOM 778 N N . ASN A 1 102 ? -0.461 -4.588 -2.911 1.00 97.31 102 ASN A N 1
ATOM 779 C CA . ASN A 1 102 ? 0.857 -5.199 -2.717 1.00 97.31 102 ASN A CA 1
ATOM 780 C C . ASN A 1 102 ? 0.999 -6.506 -3.501 1.00 97.31 102 ASN A C 1
ATOM 782 O O . ASN A 1 102 ? 2.061 -6.776 -4.054 1.00 97.31 102 ASN A O 1
ATOM 786 N N . CYS A 1 103 ? -0.054 -7.326 -3.532 1.00 95.88 103 CYS A N 1
ATOM 787 C CA . CYS A 1 103 ? -0.084 -8.552 -4.321 1.00 95.88 103 CYS A CA 1
ATOM 788 C C . CYS A 1 103 ? -0.069 -8.233 -5.821 1.00 95.88 103 CYS A C 1
ATOM 790 O O . CYS A 1 103 ? 0.800 -8.733 -6.526 1.00 95.88 103 CYS A O 1
ATOM 792 N N . ALA A 1 104 ? -0.940 -7.333 -6.286 1.00 95.31 104 ALA A N 1
ATOM 793 C CA . ALA A 1 104 ? -1.004 -6.932 -7.689 1.00 95.31 104 ALA A CA 1
ATOM 794 C C . ALA A 1 104 ? 0.339 -6.406 -8.208 1.00 95.31 104 ALA A C 1
ATOM 796 O O . ALA A 1 104 ? 0.827 -6.891 -9.220 1.00 95.31 104 ALA A O 1
ATOM 797 N N . LEU A 1 105 ? 0.983 -5.490 -7.480 1.00 96.50 105 LEU A N 1
ATOM 798 C CA . LEU A 1 105 ? 2.273 -4.936 -7.892 1.00 96.50 105 LEU A CA 1
ATOM 799 C C . LEU A 1 105 ? 3.407 -5.973 -7.872 1.00 96.50 105 LEU A C 1
ATOM 801 O O . LEU A 1 105 ? 4.330 -5.892 -8.677 1.00 96.50 105 LEU A O 1
ATOM 805 N N . ARG A 1 106 ? 3.370 -6.925 -6.931 1.00 95.69 106 ARG A N 1
ATOM 806 C CA . ARG A 1 106 ? 4.418 -7.944 -6.790 1.00 95.69 106 ARG A CA 1
ATOM 807 C C . ARG A 1 106 ? 4.313 -9.038 -7.847 1.00 95.69 106 ARG A C 1
ATOM 809 O O . ARG A 1 106 ? 5.346 -9.474 -8.344 1.00 95.69 106 ARG A O 1
ATOM 816 N N . GLU A 1 107 ? 3.100 -9.503 -8.129 1.00 95.12 107 GLU A N 1
ATOM 817 C CA . GLU A 1 107 ? 2.875 -10.628 -9.042 1.00 95.12 107 GLU A CA 1
ATOM 818 C C . GLU A 1 107 ? 2.667 -10.168 -10.495 1.00 95.12 107 GLU A C 1
ATOM 820 O O . G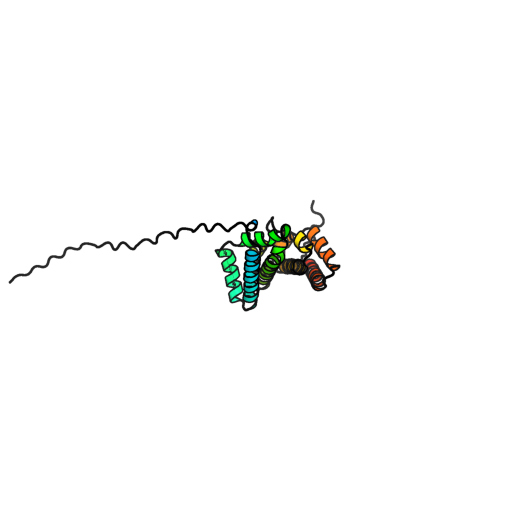LU A 1 107 ? 3.042 -10.899 -11.404 1.00 95.12 107 GLU A O 1
ATOM 825 N N . LEU A 1 108 ? 2.117 -8.966 -10.722 1.00 95.25 108 LEU A N 1
ATOM 826 C CA . LEU A 1 108 ? 1.871 -8.379 -12.049 1.00 95.25 108 LEU A CA 1
ATOM 827 C C . LEU A 1 108 ? 2.472 -6.960 -12.150 1.00 95.25 108 LEU A C 1
ATOM 829 O O . LEU A 1 108 ? 1.732 -5.973 -12.246 1.00 95.25 108 LEU A O 1
ATOM 833 N N . PRO A 1 109 ? 3.808 -6.808 -12.098 1.00 95.06 109 PRO A N 1
ATOM 834 C CA . PRO A 1 109 ? 4.468 -5.501 -12.140 1.00 95.06 109 PRO A CA 1
ATOM 835 C C . PRO A 1 109 ? 4.187 -4.703 -13.426 1.00 95.06 109 PRO A C 1
ATOM 837 O O . PRO A 1 109 ? 4.301 -3.482 -13.423 1.00 95.06 109 PRO A O 1
ATOM 840 N N . GLU A 1 110 ? 3.771 -5.348 -14.517 1.00 94.12 110 GLU A N 1
ATOM 841 C CA . GLU A 1 110 ? 3.284 -4.689 -15.733 1.00 94.12 110 GLU A CA 1
ATOM 842 C C . GLU A 1 110 ? 2.048 -3.806 -15.495 1.00 94.12 110 GLU A C 1
ATOM 844 O O . GLU A 1 110 ? 1.821 -2.857 -16.241 1.00 94.12 110 GLU A O 1
ATOM 849 N N . ASN A 1 111 ? 1.290 -4.077 -14.429 1.00 93.25 111 ASN A N 1
ATOM 850 C CA . ASN A 1 111 ? 0.124 -3.305 -14.007 1.00 93.25 111 ASN A CA 1
ATOM 851 C C . ASN A 1 111 ? 0.471 -2.219 -12.970 1.00 93.25 111 ASN A C 1
ATOM 853 O O . ASN A 1 111 ? -0.432 -1.660 -12.344 1.00 93.25 111 ASN A O 1
ATOM 857 N N . ALA A 1 112 ? 1.759 -1.905 -12.763 1.00 95.88 112 ALA A N 1
ATOM 858 C CA . ALA A 1 112 ? 2.214 -0.956 -11.742 1.00 95.88 112 ALA A CA 1
ATOM 859 C C . ALA A 1 112 ? 1.528 0.415 -11.823 1.00 95.88 112 ALA A C 1
ATOM 861 O O . ALA A 1 112 ? 1.214 0.991 -10.782 1.00 95.88 112 ALA A O 1
ATOM 862 N N . GLU A 1 113 ? 1.215 0.896 -13.029 1.00 95.31 113 GLU A N 1
ATOM 863 C CA . GLU A 1 113 ? 0.561 2.192 -13.234 1.00 95.31 113 GLU A CA 1
ATOM 864 C C . GLU A 1 113 ? -0.781 2.299 -12.482 1.00 95.31 113 GLU A C 1
ATOM 866 O O . GLU A 1 113 ? -1.091 3.342 -11.905 1.00 95.31 113 GLU A O 1
ATOM 871 N N . ILE A 1 114 ? -1.551 1.205 -12.398 1.00 94.44 114 ILE A N 1
ATOM 872 C CA . ILE A 1 114 ? -2.808 1.159 -11.633 1.00 94.44 114 ILE A CA 1
ATOM 873 C C . ILE A 1 114 ? -2.544 1.449 -10.155 1.00 94.44 114 ILE A C 1
ATOM 875 O O . ILE A 1 114 ? -3.277 2.212 -9.525 1.00 94.44 114 ILE A O 1
ATOM 879 N N . ILE A 1 115 ? -1.507 0.821 -9.599 1.00 96.69 115 ILE A N 1
ATOM 880 C CA . ILE A 1 115 ? -1.149 0.953 -8.190 1.00 96.69 115 ILE A CA 1
ATOM 881 C C . ILE A 1 115 ? -0.613 2.360 -7.933 1.00 96.69 115 ILE A C 1
ATOM 883 O O . ILE A 1 115 ? -1.051 2.998 -6.980 1.00 96.69 115 ILE A O 1
ATOM 887 N N . GLU A 1 116 ? 0.268 2.864 -8.799 1.00 97.19 116 GLU A N 1
ATOM 888 C CA . GLU A 1 116 ? 0.831 4.216 -8.723 1.00 97.19 116 GLU A CA 1
ATOM 889 C C . GLU A 1 116 ? -0.264 5.285 -8.656 1.00 97.19 116 GLU A C 1
ATOM 891 O O . GLU A 1 116 ? -0.240 6.130 -7.761 1.00 97.19 116 GLU A O 1
ATOM 896 N N . GLN A 1 117 ? -1.263 5.203 -9.541 1.00 96.56 117 GLN A N 1
ATOM 897 C CA . GLN A 1 117 ? -2.387 6.146 -9.588 1.00 96.56 117 GLN A CA 1
ATOM 898 C C . GLN A 1 117 ? -3.226 6.154 -8.302 1.00 96.56 117 GLN A C 1
ATOM 900 O O . GLN A 1 117 ? -3.857 7.163 -7.994 1.00 96.56 117 GLN A O 1
ATOM 905 N N . VAL A 1 118 ? -3.242 5.054 -7.544 1.00 97.31 118 VAL A N 1
ATOM 906 C CA . VAL A 1 118 ? -3.945 4.974 -6.257 1.00 97.31 118 VAL A CA 1
ATOM 907 C C . VAL A 1 118 ? -3.059 5.479 -5.120 1.00 97.31 118 VAL A C 1
ATOM 909 O O . VAL A 1 118 ? -3.483 6.324 -4.339 1.00 97.31 118 VAL A O 1
ATOM 912 N N . VAL A 1 119 ? -1.836 4.960 -4.996 1.00 97.12 119 VAL A N 1
ATOM 913 C CA . VAL A 1 119 ? -0.994 5.170 -3.803 1.00 97.12 119 VAL A CA 1
ATOM 914 C C . VAL A 1 119 ? -0.288 6.522 -3.786 1.00 97.12 119 VAL A C 1
ATOM 916 O O . VAL A 1 119 ? 0.033 7.012 -2.707 1.00 97.12 119 VAL A O 1
ATOM 919 N N . PHE A 1 120 ? -0.063 7.123 -4.957 1.00 97.19 120 PHE A N 1
ATOM 920 C CA . PHE A 1 120 ? 0.513 8.463 -5.097 1.00 97.19 120 PHE A CA 1
ATOM 921 C C . PHE A 1 120 ? -0.537 9.541 -5.385 1.00 97.19 120 PHE A C 1
ATOM 923 O O . PHE A 1 120 ? -0.182 10.670 -5.716 1.00 97.19 120 PHE A O 1
ATOM 930 N N . HIS A 1 121 ? -1.825 9.215 -5.252 1.00 97.19 121 HIS A N 1
ATOM 931 C CA . HIS A 1 121 ? -2.890 10.206 -5.335 1.00 97.19 121 HIS A CA 1
ATOM 932 C C . HIS A 1 121 ? -2.760 11.240 -4.204 1.00 97.19 121 HIS A C 1
ATOM 934 O O . HIS A 1 121 ? -2.507 10.867 -3.061 1.00 97.19 121 HIS A O 1
ATOM 940 N N . ASP A 1 122 ? -3.048 12.517 -4.473 1.00 94.94 122 ASP A N 1
ATOM 941 C CA . ASP A 1 122 ? -2.890 13.634 -3.515 1.00 94.94 122 ASP A CA 1
ATOM 942 C C . ASP A 1 122 ? -3.680 13.471 -2.198 1.00 94.94 122 ASP A C 1
ATOM 944 O O . ASP A 1 122 ? -3.385 14.103 -1.185 1.00 94.94 122 ASP A O 1
ATOM 948 N N . ASN A 1 123 ? -4.701 12.612 -2.206 1.00 95.06 123 ASN A N 1
ATOM 949 C CA . ASN A 1 123 ? -5.531 12.306 -1.037 1.00 95.06 123 ASN A CA 1
ATOM 950 C C . ASN A 1 123 ? -4.966 11.164 -0.173 1.00 95.06 123 ASN A C 1
ATOM 952 O O . ASN A 1 123 ? -5.468 10.939 0.927 1.00 95.06 123 ASN A O 1
ATOM 956 N N . VAL A 1 124 ? -3.962 10.424 -0.650 1.00 96.06 124 VAL A N 1
ATOM 957 C CA . VAL A 1 124 ? -3.339 9.321 0.087 1.00 96.06 124 VAL A CA 1
ATOM 958 C C . VAL A 1 124 ? -2.123 9.837 0.849 1.00 96.06 124 VAL A C 1
ATOM 960 O O . VAL A 1 124 ? -1.151 10.314 0.276 1.00 96.06 124 VAL A O 1
ATOM 963 N N . ASP A 1 125 ? -2.178 9.710 2.172 1.00 95.56 125 ASP A N 1
ATOM 964 C CA . ASP A 1 125 ? -1.130 10.167 3.082 1.00 95.56 125 ASP A CA 1
ATOM 965 C C . ASP A 1 125 ? -0.360 8.964 3.645 1.00 95.56 125 ASP A C 1
ATOM 967 O O . ASP A 1 125 ? -0.669 8.430 4.713 1.00 95.56 125 ASP A O 1
ATOM 971 N N . LEU A 1 126 ? 0.654 8.517 2.897 1.00 96.62 126 LEU A N 1
ATOM 972 C CA . LEU A 1 126 ? 1.499 7.380 3.281 1.00 96.62 126 LEU A CA 1
ATOM 973 C C . LEU A 1 126 ? 2.209 7.611 4.622 1.00 96.62 126 LEU A C 1
ATOM 975 O O . LEU A 1 126 ? 2.435 6.667 5.376 1.00 96.62 126 LEU A O 1
ATOM 979 N N . ILE A 1 127 ? 2.537 8.863 4.945 1.00 96.94 127 ILE A N 1
ATOM 980 C CA . ILE A 1 127 ? 3.211 9.229 6.193 1.00 96.94 127 ILE A CA 1
ATOM 981 C C . ILE A 1 127 ? 2.266 9.012 7.375 1.00 96.94 127 ILE A C 1
ATOM 983 O O . ILE A 1 127 ? 2.655 8.403 8.374 1.00 96.94 127 ILE A O 1
ATOM 987 N N . GLN A 1 128 ? 1.012 9.454 7.261 1.00 96.19 128 GLN A N 1
ATOM 988 C CA . GLN A 1 128 ? -0.004 9.195 8.280 1.00 96.19 128 GLN A CA 1
ATOM 989 C C . GLN A 1 128 ? -0.220 7.692 8.480 1.00 96.19 128 GLN A C 1
ATOM 991 O O . GLN A 1 128 ? -0.330 7.246 9.622 1.00 96.19 128 GLN A O 1
ATOM 996 N N . MET A 1 129 ? -0.197 6.905 7.404 1.00 97.69 129 MET A N 1
ATOM 997 C CA . MET A 1 129 ? -0.353 5.450 7.474 1.00 97.69 129 MET A CA 1
ATOM 998 C C . MET A 1 129 ? 0.841 4.769 8.159 1.00 97.69 129 MET A C 1
ATOM 1000 O O . MET A 1 129 ? 0.639 3.870 8.976 1.00 97.69 129 MET A O 1
ATOM 1004 N N . LEU A 1 130 ? 2.072 5.233 7.909 1.00 98.12 130 LEU A N 1
ATOM 1005 C CA . LEU A 1 130 ? 3.281 4.784 8.615 1.00 98.12 130 LEU A CA 1
ATOM 1006 C C . LEU A 1 130 ? 3.277 5.167 10.101 1.00 98.12 130 LEU A C 1
ATOM 1008 O O . LEU A 1 130 ? 3.854 4.452 10.912 1.00 98.12 130 LEU A O 1
ATOM 1012 N N . LYS A 1 131 ? 2.622 6.269 10.479 1.00 97.25 131 LYS A N 1
ATOM 1013 C CA . LYS A 1 131 ? 2.516 6.744 11.872 1.00 97.25 131 LYS A CA 1
ATOM 1014 C C . LYS A 1 131 ? 1.241 6.265 12.584 1.00 97.25 131 LYS A C 1
ATOM 1016 O O . LYS A 1 131 ? 1.033 6.587 13.753 1.00 97.25 131 LYS A O 1
ATOM 1021 N N . HIS A 1 132 ? 0.376 5.516 11.900 1.00 97.69 132 HIS A N 1
ATOM 1022 C CA . HIS A 1 132 ? -0.937 5.124 12.409 1.00 97.69 132 HIS A CA 1
ATOM 1023 C C . HIS A 1 132 ? -0.842 4.184 13.623 1.00 97.69 132 HIS A C 1
ATOM 1025 O O . HIS A 1 132 ? 0.115 3.427 13.746 1.00 97.69 132 HIS A O 1
ATOM 1031 N N . GLY A 1 133 ? -1.845 4.172 14.512 1.00 96.88 133 GLY A N 1
ATOM 1032 C CA . GLY A 1 133 ? -1.842 3.337 15.727 1.00 96.88 133 GLY A CA 1
ATOM 1033 C C . GLY A 1 133 ? -1.928 1.823 15.468 1.00 96.88 133 GLY A C 1
ATOM 1034 O O . GLY A 1 133 ? -1.369 1.026 16.225 1.00 96.88 133 GLY A O 1
ATOM 1035 N N . ASP A 1 134 ? -2.559 1.423 14.365 1.00 98.06 134 ASP A N 1
ATOM 1036 C CA . ASP A 1 134 ? -2.703 0.024 13.939 1.00 98.06 134 ASP A CA 1
ATOM 1037 C C . ASP A 1 134 ? -1.426 -0.531 13.285 1.00 98.06 134 ASP A C 1
ATOM 1039 O O . ASP A 1 134 ? -0.931 0.014 12.298 1.00 98.06 134 ASP A O 1
ATOM 1043 N N . SER A 1 135 ? -0.897 -1.633 13.822 1.00 98.38 135 SER A N 1
ATOM 1044 C CA . SER A 1 135 ? 0.356 -2.226 13.340 1.00 98.38 135 SER A CA 1
ATOM 1045 C C . SER A 1 135 ? 0.234 -2.916 11.984 1.00 98.38 135 SER A C 1
ATOM 1047 O O . SER A 1 135 ? 1.223 -2.977 11.260 1.00 98.38 135 SER A O 1
ATOM 1049 N N . ILE A 1 136 ? -0.944 -3.437 11.625 1.00 98.25 136 ILE A N 1
ATOM 1050 C CA . ILE A 1 136 ? -1.149 -4.099 10.330 1.00 98.25 136 ILE A CA 1
ATOM 1051 C C . ILE A 1 136 ? -1.088 -3.050 9.224 1.00 98.25 136 ILE A C 1
ATOM 1053 O O . ILE A 1 136 ? -0.439 -3.280 8.203 1.00 98.25 136 ILE A O 1
ATOM 1057 N N . LEU A 1 137 ? -1.699 -1.883 9.445 1.00 98.50 137 LEU A N 1
ATOM 1058 C CA . LEU A 1 137 ? -1.637 -0.776 8.498 1.00 98.50 137 LEU A CA 1
ATOM 1059 C C . LEU A 1 137 ? -0.197 -0.301 8.286 1.00 98.50 137 LEU A C 1
ATOM 1061 O O . LEU A 1 137 ? 0.246 -0.201 7.140 1.00 98.50 137 LEU A O 1
ATOM 1065 N N . ARG A 1 138 ? 0.557 -0.088 9.374 1.00 98.56 138 ARG A N 1
ATOM 1066 C CA . ARG A 1 138 ? 1.979 0.284 9.290 1.00 98.56 138 ARG A CA 1
ATOM 1067 C C . ARG A 1 138 ? 2.785 -0.763 8.526 1.00 98.56 138 ARG A C 1
ATOM 1069 O O . ARG A 1 138 ? 3.459 -0.425 7.559 1.00 98.56 138 ARG A O 1
ATOM 1076 N N . HIS A 1 139 ? 2.651 -2.038 8.897 1.00 98.81 139 HIS A N 1
ATOM 1077 C CA . HIS A 1 139 ? 3.349 -3.145 8.240 1.00 98.81 139 HIS A CA 1
ATOM 1078 C C . HIS A 1 139 ? 3.040 -3.205 6.736 1.00 98.81 139 HIS A C 1
ATOM 1080 O O . HIS A 1 139 ? 3.958 -3.224 5.920 1.00 98.81 139 HIS A O 1
ATOM 1086 N N . ARG A 1 140 ? 1.759 -3.156 6.342 1.00 98.50 140 ARG A N 1
ATOM 1087 C CA . ARG A 1 140 ? 1.356 -3.194 4.923 1.00 98.50 140 ARG A CA 1
ATOM 1088 C C . ARG A 1 140 ? 1.829 -1.970 4.141 1.00 98.50 140 ARG A C 1
ATOM 1090 O O . ARG A 1 140 ? 2.124 -2.105 2.956 1.00 98.50 140 ARG A O 1
ATOM 1097 N N . THR A 1 141 ? 1.941 -0.815 4.794 1.00 98.56 141 THR A N 1
ATOM 1098 C CA . THR A 1 141 ? 2.500 0.403 4.188 1.00 98.56 141 THR A CA 1
ATOM 1099 C C . THR A 1 141 ? 4.011 0.271 3.977 1.00 98.56 141 THR A C 1
ATOM 1101 O O . THR A 1 141 ? 4.501 0.594 2.897 1.00 98.56 141 THR A O 1
ATOM 1104 N N . CYS A 1 142 ? 4.753 -0.297 4.938 1.00 98.56 142 CYS A N 1
ATOM 1105 C CA . CYS A 1 142 ? 6.168 -0.640 4.747 1.00 98.56 142 CYS A CA 1
ATOM 1106 C C . CYS A 1 142 ? 6.361 -1.636 3.592 1.00 98.56 142 CYS A C 1
ATOM 1108 O O . CYS A 1 142 ? 7.218 -1.420 2.734 1.00 98.56 142 CYS A O 1
ATOM 1110 N N . MET A 1 143 ? 5.530 -2.686 3.526 1.00 98.44 143 MET A N 1
ATOM 1111 C CA . MET A 1 143 ? 5.548 -3.649 2.418 1.00 98.44 143 MET A CA 1
ATOM 1112 C C . MET A 1 143 ? 5.316 -2.962 1.072 1.00 98.44 143 MET A C 1
ATOM 1114 O O . MET A 1 143 ? 6.056 -3.221 0.126 1.00 98.44 143 MET A O 1
ATOM 1118 N N . LEU A 1 144 ? 4.312 -2.082 0.987 1.00 98.44 144 LEU A N 1
ATOM 1119 C CA . LEU A 1 144 ? 3.996 -1.339 -0.232 1.00 98.44 144 LEU A CA 1
ATOM 1120 C C . LEU A 1 144 ? 5.208 -0.546 -0.711 1.00 98.44 144 LEU A C 1
ATOM 1122 O O . LEU A 1 144 ? 5.623 -0.682 -1.858 1.00 98.44 144 LEU A O 1
ATOM 1126 N N . LEU A 1 145 ? 5.813 0.231 0.186 1.00 97.94 145 LEU A N 1
ATOM 1127 C CA . LEU A 1 145 ? 6.983 1.046 -0.116 1.00 97.94 145 LEU A CA 1
ATOM 1128 C C . LEU A 1 145 ? 8.181 0.198 -0.576 1.00 97.94 145 LEU A C 1
ATOM 1130 O O . LEU A 1 145 ? 8.841 0.546 -1.555 1.00 97.94 145 LEU A O 1
ATOM 1134 N N . ARG A 1 146 ? 8.424 -0.957 0.057 1.00 97.38 146 ARG A N 1
ATOM 1135 C CA . ARG A 1 146 ? 9.466 -1.901 -0.377 1.00 97.38 146 ARG A CA 1
ATOM 1136 C C . ARG A 1 146 ? 9.197 -2.474 -1.770 1.00 97.38 146 ARG A C 1
ATOM 1138 O O . ARG A 1 146 ? 10.117 -2.595 -2.574 1.00 97.38 146 ARG A O 1
ATOM 1145 N N . ILE A 1 147 ? 7.956 -2.859 -2.057 1.00 97.19 147 ILE A N 1
ATOM 1146 C CA . ILE A 1 147 ? 7.568 -3.439 -3.350 1.00 97.19 147 ILE A CA 1
ATOM 1147 C C . ILE A 1 147 ? 7.643 -2.364 -4.449 1.00 97.19 147 ILE A C 1
ATOM 1149 O O . ILE A 1 147 ? 8.190 -2.631 -5.519 1.00 97.19 147 ILE A O 1
ATOM 1153 N N . LEU A 1 148 ? 7.200 -1.133 -4.170 1.00 96.81 148 LEU A N 1
ATOM 1154 C CA . LEU A 1 148 ? 7.354 0.019 -5.066 1.00 96.81 148 LEU A CA 1
ATOM 1155 C C . LEU A 1 148 ? 8.825 0.280 -5.404 1.00 96.81 148 LEU A C 1
ATOM 1157 O O . LEU A 1 148 ? 9.144 0.487 -6.568 1.00 96.81 148 LEU A O 1
ATOM 1161 N N . ALA A 1 149 ? 9.745 0.190 -4.443 1.00 94.88 149 ALA A N 1
ATOM 1162 C CA . ALA A 1 149 ? 11.170 0.352 -4.741 1.00 94.88 149 ALA A CA 1
ATOM 1163 C C . ALA A 1 149 ? 11.736 -0.691 -5.710 1.00 94.88 149 ALA A C 1
ATOM 1165 O O . ALA A 1 149 ? 12.702 -0.398 -6.409 1.00 94.88 149 ALA A O 1
ATOM 1166 N N . ARG A 1 150 ? 11.132 -1.879 -5.787 1.00 94.00 150 ARG A N 1
ATOM 1167 C CA . ARG A 1 150 ? 11.541 -2.930 -6.728 1.00 94.00 150 ARG A CA 1
ATOM 1168 C C . ARG A 1 150 ? 10.929 -2.751 -8.105 1.00 94.00 150 ARG A C 1
ATOM 1170 O O . ARG A 1 150 ? 11.635 -2.843 -9.104 1.00 94.00 150 ARG A O 1
ATOM 1177 N N . PHE A 1 151 ? 9.619 -2.534 -8.151 1.00 94.94 151 PHE A N 1
ATOM 1178 C CA . PHE A 1 151 ? 8.842 -2.663 -9.386 1.00 94.94 151 PHE A CA 1
ATOM 1179 C C . PHE A 1 151 ? 8.372 -1.324 -9.964 1.00 94.94 151 PHE A C 1
ATOM 1181 O O . PHE A 1 151 ? 8.018 -1.259 -11.132 1.00 94.94 151 PHE A O 1
ATOM 1188 N N . SER A 1 152 ? 8.414 -0.249 -9.176 1.00 94.50 152 SER A N 1
ATOM 1189 C CA . SER A 1 152 ? 7.953 1.097 -9.543 1.00 94.50 152 SER A CA 1
ATOM 1190 C C . SER A 1 152 ? 8.912 2.171 -8.990 1.00 94.50 152 SER A C 1
ATOM 1192 O O . SER A 1 152 ? 8.540 3.209 -8.437 1.00 94.50 152 SER A O 1
ATOM 1194 N N . CYS A 1 153 ? 10.217 1.906 -9.108 1.00 92.81 153 CYS A N 1
ATOM 1195 C CA . CYS A 1 153 ? 11.256 2.713 -8.468 1.00 92.81 153 CYS A CA 1
ATOM 1196 C C . CYS A 1 153 ? 11.242 4.182 -8.916 1.00 92.81 153 CYS A C 1
AT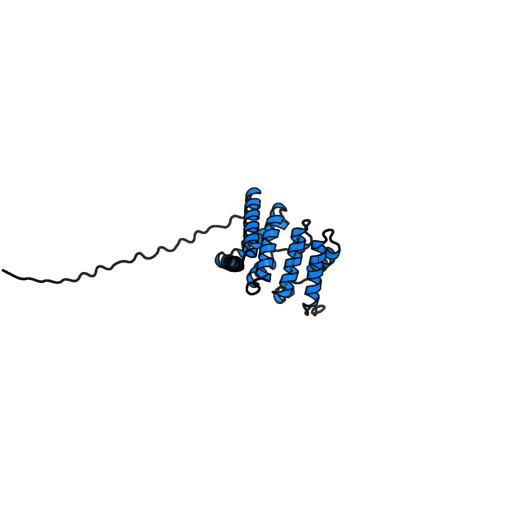OM 1198 O O . CY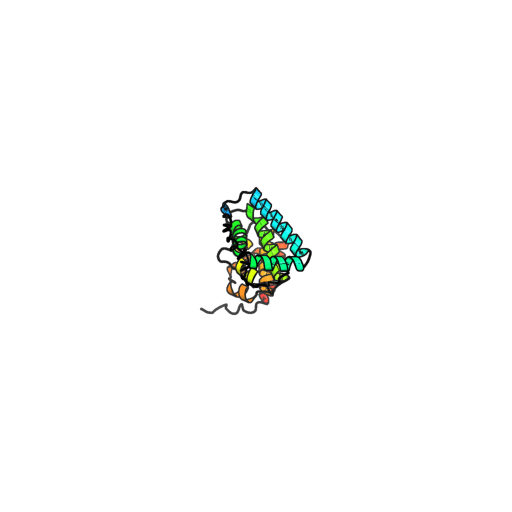S A 1 153 ? 11.438 5.074 -8.095 1.00 92.81 153 CYS A O 1
ATOM 1200 N N . LEU A 1 154 ? 10.969 4.447 -10.197 1.00 92.19 154 LEU A N 1
ATOM 1201 C CA . LEU A 1 154 ? 10.927 5.802 -10.749 1.00 92.19 154 LEU A CA 1
ATOM 1202 C C . LEU A 1 154 ? 9.739 6.609 -10.219 1.00 92.19 154 LEU A C 1
ATOM 1204 O O . LEU A 1 154 ? 9.883 7.805 -9.975 1.00 92.19 154 LEU A O 1
ATOM 1208 N N . ALA A 1 155 ? 8.572 5.984 -10.046 1.00 93.94 155 ALA A N 1
ATOM 1209 C CA . ALA A 1 155 ? 7.420 6.660 -9.459 1.00 93.94 155 ALA A CA 1
ATOM 1210 C C . ALA A 1 155 ? 7.672 6.925 -7.974 1.00 93.94 155 ALA A C 1
ATOM 1212 O O . ALA A 1 155 ? 7.534 8.062 -7.526 1.00 93.94 155 ALA A O 1
ATOM 1213 N N . LEU A 1 156 ? 8.177 5.926 -7.241 1.00 94.44 156 LEU A N 1
ATOM 1214 C CA . LEU A 1 156 ? 8.559 6.110 -5.844 1.00 94.44 156 LEU A CA 1
ATOM 1215 C C . LEU A 1 156 ? 9.572 7.246 -5.676 1.00 94.44 156 LEU A C 1
ATOM 1217 O O . L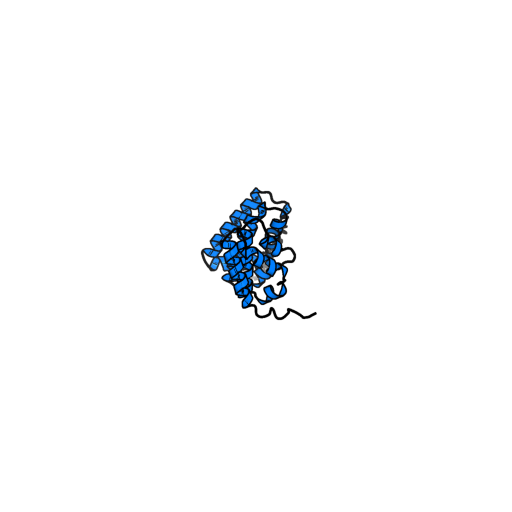EU A 1 156 ? 9.380 8.084 -4.806 1.00 94.44 156 LEU A O 1
ATOM 1221 N N . GLN A 1 157 ? 10.596 7.337 -6.528 1.00 91.62 157 GLN A N 1
ATOM 1222 C CA . GLN A 1 157 ? 11.585 8.420 -6.486 1.00 91.62 157 GLN A CA 1
ATOM 1223 C C . GLN A 1 157 ? 10.973 9.813 -6.691 1.00 91.62 157 GLN A C 1
ATOM 1225 O O . GLN A 1 157 ? 11.410 10.757 -6.040 1.00 91.62 157 GLN A O 1
ATOM 1230 N N . LYS A 1 158 ? 9.959 9.959 -7.555 1.00 92.44 158 LYS A N 1
ATOM 1231 C CA . LYS A 1 158 ? 9.276 11.249 -7.780 1.00 92.44 158 LYS A CA 1
ATOM 1232 C C . LYS A 1 158 ? 8.492 11.728 -6.559 1.00 92.44 158 LYS A C 1
ATOM 1234 O O . LYS A 1 158 ? 8.377 12.931 -6.355 1.00 92.44 158 LYS A O 1
ATOM 1239 N N . HIS A 1 159 ? 7.951 10.796 -5.778 1.00 92.12 159 HIS A N 1
ATOM 1240 C CA . HIS A 1 159 ? 7.152 11.087 -4.584 1.00 92.12 159 HIS A CA 1
ATOM 1241 C C . HIS A 1 159 ? 7.946 10.930 -3.279 1.00 92.12 159 HIS A C 1
ATOM 1243 O O . HIS A 1 159 ? 7.428 11.202 -2.193 1.00 92.12 159 HIS A O 1
ATOM 1249 N N . TRP A 1 160 ? 9.205 10.501 -3.372 1.00 90.44 160 TRP A N 1
ATOM 1250 C CA . TRP A 1 160 ? 10.076 10.300 -2.229 1.00 90.44 160 TRP A CA 1
ATOM 1251 C C . TRP A 1 160 ? 10.397 11.629 -1.551 1.00 90.44 160 TRP A C 1
ATOM 1253 O O . TRP A 1 160 ? 10.738 12.619 -2.198 1.00 90.44 160 TRP A O 1
ATOM 1263 N N . ASN A 1 161 ? 10.337 11.640 -0.224 1.00 90.00 161 ASN A N 1
ATOM 1264 C CA . ASN A 1 161 ? 10.732 12.785 0.581 1.00 90.00 161 ASN A CA 1
ATOM 1265 C C . ASN A 1 161 ? 11.345 12.326 1.912 1.00 90.00 161 ASN A C 1
ATOM 1267 O O . ASN A 1 161 ? 11.212 11.167 2.319 1.00 90.00 161 ASN A O 1
ATOM 1271 N N . ASN A 1 162 ? 12.026 13.250 2.595 1.00 90.94 162 ASN A N 1
ATOM 1272 C CA . ASN A 1 162 ? 12.694 12.955 3.863 1.00 90.94 162 ASN A CA 1
ATOM 1273 C C . ASN A 1 162 ? 11.716 12.538 4.965 1.00 90.94 162 ASN A C 1
ATOM 1275 O O . ASN A 1 162 ? 12.088 11.740 5.814 1.00 90.94 162 ASN A O 1
ATOM 1279 N N . GLU A 1 163 ? 10.462 12.991 4.931 1.00 95.31 163 GLU A N 1
ATOM 1280 C CA . GLU A 1 163 ? 9.487 12.607 5.950 1.00 95.31 163 GLU A CA 1
ATOM 1281 C C . GLU A 1 163 ? 9.089 11.126 5.836 1.00 95.31 163 GLU A C 1
ATOM 1283 O O . GLU A 1 163 ? 8.933 10.455 6.858 1.00 95.31 163 GLU A O 1
ATOM 1288 N N . ILE A 1 164 ? 8.998 10.568 4.621 1.00 94.56 164 ILE A N 1
ATOM 1289 C CA . ILE A 1 164 ? 8.812 9.119 4.418 1.00 94.56 164 ILE A CA 1
ATOM 1290 C C . ILE A 1 164 ? 10.015 8.353 4.984 1.00 94.56 164 ILE A C 1
ATOM 1292 O O . ILE A 1 164 ? 9.833 7.363 5.697 1.00 94.56 164 ILE A O 1
ATOM 1296 N N . LYS A 1 165 ? 11.238 8.830 4.711 1.00 94.12 165 LYS A N 1
ATOM 1297 C CA . LYS A 1 165 ? 12.477 8.232 5.231 1.00 94.12 165 LYS A CA 1
ATOM 1298 C C . LYS A 1 165 ? 12.496 8.218 6.760 1.00 94.12 165 LYS A C 1
ATOM 1300 O O . LYS A 1 165 ? 12.645 7.156 7.355 1.00 94.12 165 LYS A O 1
ATOM 1305 N N . GLU A 1 166 ? 12.297 9.375 7.382 1.00 96.31 166 GLU A N 1
ATOM 1306 C CA . GLU A 1 166 ? 12.284 9.543 8.838 1.00 96.31 166 GLU A CA 1
ATOM 1307 C C . GLU A 1 166 ? 11.173 8.709 9.489 1.00 96.31 166 GLU A C 1
ATOM 1309 O O . GLU A 1 166 ? 11.373 8.110 10.546 1.00 96.31 166 GLU A O 1
ATOM 1314 N N . SER A 1 167 ? 10.008 8.611 8.838 1.00 98.00 167 SER A N 1
ATOM 1315 C CA . SER A 1 167 ? 8.906 7.770 9.313 1.00 98.00 167 SER A CA 1
ATOM 1316 C C . SER A 1 167 ? 9.289 6.290 9.318 1.00 98.00 167 SER A C 1
ATOM 1318 O O . SER A 1 167 ? 9.015 5.603 10.296 1.00 98.00 167 SER A O 1
ATOM 1320 N N . LEU A 1 168 ? 9.966 5.795 8.278 1.00 97.25 168 LEU A N 1
ATOM 1321 C CA . LEU A 1 168 ? 10.467 4.417 8.238 1.00 97.25 168 LEU A CA 1
ATOM 1322 C C . LEU A 1 168 ? 11.585 4.164 9.253 1.00 97.25 168 LEU A C 1
ATOM 1324 O O . LEU A 1 168 ? 11.581 3.128 9.913 1.00 97.25 168 LEU A O 1
ATOM 1328 N N . GLU A 1 169 ? 12.513 5.106 9.414 1.00 97.56 169 GLU A N 1
ATOM 1329 C CA . GLU A 1 169 ? 13.579 5.016 10.419 1.00 97.56 169 GLU A CA 1
ATOM 1330 C C . GLU A 1 169 ? 12.999 4.974 11.840 1.00 97.56 169 GLU A C 1
ATOM 1332 O O . GLU A 1 169 ? 13.433 4.166 12.659 1.00 97.56 169 GLU A O 1
ATOM 1337 N N . SER A 1 170 ? 11.948 5.752 12.121 1.00 98.25 170 SER A N 1
ATOM 1338 C CA . SER A 1 170 ? 11.235 5.691 13.401 1.00 98.25 170 SER A CA 1
ATOM 1339 C C . SER A 1 170 ? 10.592 4.324 13.664 1.00 98.25 170 SER A C 1
ATOM 1341 O O . SER A 1 170 ? 10.465 3.931 14.826 1.00 98.25 170 SER A O 1
ATOM 1343 N N . LEU A 1 171 ? 10.181 3.589 12.625 1.00 98.50 171 LEU A N 1
ATOM 1344 C CA . LEU A 1 171 ? 9.587 2.254 12.769 1.00 98.50 171 LEU A CA 1
ATOM 1345 C C . LEU A 1 171 ? 10.615 1.167 13.099 1.00 98.50 171 LEU A C 1
ATOM 1347 O O . LEU A 1 171 ? 10.232 0.071 13.508 1.00 98.50 171 LEU A O 1
ATOM 1351 N N . LEU A 1 172 ? 11.915 1.466 13.026 1.00 98.19 172 LEU A N 1
ATOM 1352 C CA . LEU A 1 172 ? 12.951 0.566 13.536 1.00 98.19 172 LEU A CA 1
ATOM 1353 C C . LEU A 1 172 ? 12.876 0.395 15.059 1.00 98.19 172 LEU A C 1
ATOM 1355 O O . LEU A 1 172 ? 13.373 -0.598 15.584 1.00 98.19 172 LEU A O 1
ATOM 1359 N N . GLU A 1 173 ? 12.205 1.301 15.769 1.00 97.81 173 GLU A N 1
ATOM 1360 C CA . GLU A 1 173 ? 11.945 1.208 17.211 1.00 97.81 173 GLU A CA 1
ATOM 1361 C C . GLU A 1 173 ? 10.474 0.870 17.526 1.00 97.81 173 GLU A C 1
ATOM 1363 O O . GLU A 1 173 ? 10.015 1.038 18.659 1.00 97.81 173 GLU A O 1
ATOM 1368 N N . ASP A 1 174 ? 9.712 0.378 16.537 1.00 98.00 174 ASP A N 1
ATOM 1369 C CA . ASP A 1 174 ? 8.322 -0.040 16.739 1.00 98.00 174 ASP A CA 1
ATOM 1370 C C . ASP A 1 174 ? 8.227 -1.205 17.743 1.00 98.00 174 ASP A C 1
ATOM 1372 O O . ASP A 1 174 ? 9.078 -2.096 17.813 1.00 98.00 174 ASP A O 1
ATOM 1376 N N . ARG A 1 175 ? 7.144 -1.212 18.527 1.00 97.00 175 ARG A N 1
ATOM 1377 C CA . ARG A 1 175 ? 6.846 -2.275 19.497 1.00 97.00 175 ARG A CA 1
ATOM 1378 C C . ARG A 1 175 ? 6.467 -3.590 18.815 1.00 97.00 175 ARG A C 1
ATOM 1380 O O . ARG A 1 175 ? 6.595 -4.649 19.426 1.00 97.00 175 ARG A O 1
ATOM 1387 N N . ASN A 1 176 ? 5.948 -3.527 17.591 1.00 98.31 176 ASN A N 1
ATOM 1388 C CA . ASN A 1 176 ? 5.608 -4.686 16.785 1.00 98.31 176 ASN A CA 1
ATOM 1389 C C . ASN A 1 176 ? 6.829 -5.125 15.958 1.00 98.31 176 ASN A C 1
ATOM 1391 O O . ASN A 1 176 ? 7.332 -4.383 15.114 1.00 98.31 176 ASN A O 1
ATOM 1395 N N . LEU A 1 177 ? 7.278 -6.364 16.183 1.00 98.25 177 LEU A N 1
ATOM 1396 C CA . LEU A 1 177 ? 8.458 -6.921 15.522 1.00 98.25 177 LEU A CA 1
ATOM 1397 C C . LEU A 1 177 ? 8.290 -7.045 14.000 1.00 98.25 177 LEU A C 1
ATOM 1399 O O . LEU A 1 177 ? 9.237 -6.773 13.273 1.00 98.25 177 LEU A O 1
ATOM 1403 N N . GLU A 1 178 ? 7.103 -7.409 13.509 1.00 98.31 178 GLU A N 1
ATOM 1404 C CA . GLU A 1 178 ? 6.835 -7.539 12.069 1.00 98.31 178 GLU A CA 1
ATOM 1405 C C . GLU A 1 178 ? 6.899 -6.179 11.365 1.00 98.31 178 GLU A C 1
ATOM 1407 O O . GLU A 1 178 ? 7.405 -6.078 10.248 1.00 98.31 178 GLU A O 1
ATOM 1412 N N . VAL A 1 179 ? 6.436 -5.113 12.028 1.00 98.75 179 VAL A N 1
ATOM 1413 C CA . VAL A 1 179 ? 6.578 -3.736 11.526 1.00 98.75 179 VAL A CA 1
ATOM 1414 C C . VAL A 1 179 ? 8.052 -3.344 11.469 1.00 98.75 179 VAL A C 1
ATOM 1416 O O . VAL A 1 179 ? 8.512 -2.882 10.426 1.00 98.75 179 VAL A O 1
ATOM 1419 N N . LYS A 1 180 ? 8.804 -3.583 12.552 1.00 98.56 180 LYS A N 1
ATOM 1420 C CA . LYS A 1 180 ? 10.245 -3.294 12.626 1.00 98.56 180 LYS A CA 1
ATOM 1421 C C . LYS A 1 180 ? 11.030 -4.019 11.532 1.00 98.56 180 LYS A C 1
ATOM 1423 O O . LYS A 1 180 ? 11.852 -3.409 10.850 1.00 98.56 180 LYS A O 1
ATOM 1428 N N . THR A 1 181 ? 10.771 -5.313 11.345 1.00 98.56 181 THR A N 1
ATOM 1429 C CA . THR A 1 181 ? 11.416 -6.122 10.305 1.00 98.56 181 THR A CA 1
ATOM 1430 C C . THR A 1 181 ? 11.084 -5.603 8.912 1.00 98.56 181 THR A C 1
ATOM 1432 O O . THR A 1 181 ? 11.990 -5.431 8.102 1.00 98.56 181 THR A O 1
ATOM 1435 N N . GLU A 1 182 ? 9.817 -5.301 8.630 1.00 98.56 182 GLU A N 1
ATOM 1436 C CA . GLU A 1 182 ? 9.426 -4.829 7.302 1.00 98.56 182 GLU A CA 1
ATOM 1437 C C . GLU A 1 182 ? 9.973 -3.427 6.995 1.00 98.56 182 GLU A C 1
ATOM 1439 O O . GLU A 1 182 ? 10.416 -3.180 5.875 1.00 98.56 182 GLU A O 1
ATOM 1444 N N . ALA A 1 183 ? 10.010 -2.528 7.985 1.00 98.38 183 ALA A N 1
ATOM 1445 C CA . ALA A 1 183 ? 10.630 -1.210 7.847 1.00 98.38 183 ALA A CA 1
ATOM 1446 C C . ALA A 1 183 ? 12.128 -1.324 7.521 1.00 98.38 183 ALA A C 1
ATOM 1448 O O . ALA A 1 183 ? 12.615 -0.654 6.609 1.00 98.38 183 ALA A O 1
ATOM 1449 N N . GLN A 1 184 ? 12.843 -2.231 8.198 1.00 98.12 184 GLN A N 1
ATOM 1450 C CA . GLN A 1 184 ? 14.241 -2.525 7.887 1.00 98.12 184 GLN A CA 1
ATOM 1451 C C . GLN A 1 184 ? 14.399 -3.046 6.452 1.00 98.12 184 GLN A C 1
ATOM 1453 O O . GLN A 1 184 ? 15.246 -2.548 5.714 1.00 98.12 184 GLN A O 1
ATOM 1458 N N . CYS A 1 185 ? 13.556 -3.990 6.023 1.00 97.38 185 CYS A N 1
ATOM 1459 C CA . CYS A 1 185 ? 13.589 -4.503 4.654 1.00 97.38 185 CYS A CA 1
ATOM 1460 C C . CYS A 1 185 ? 13.304 -3.415 3.606 1.00 97.38 185 CYS A C 1
ATOM 1462 O O . CYS A 1 185 ? 13.918 -3.431 2.542 1.00 97.38 185 CYS A O 1
ATOM 1464 N N . ALA A 1 186 ? 12.387 -2.481 3.880 1.00 96.19 186 ALA A N 1
ATOM 1465 C CA . ALA A 1 186 ? 12.111 -1.355 2.990 1.00 96.19 186 ALA A CA 1
ATOM 1466 C C . ALA A 1 186 ? 13.333 -0.431 2.862 1.00 96.19 186 ALA A C 1
ATOM 1468 O O . ALA A 1 186 ? 13.761 -0.126 1.752 1.00 96.19 186 ALA A O 1
ATOM 1469 N N . LEU A 1 187 ? 13.951 -0.055 3.987 1.00 94.81 187 LEU A N 1
ATOM 1470 C CA . LEU A 1 187 ? 15.161 0.773 3.997 1.00 94.81 187 LEU A CA 1
ATOM 1471 C C . LEU A 1 187 ? 16.346 0.090 3.303 1.00 94.81 187 LEU A C 1
ATOM 1473 O O . LEU A 1 187 ? 17.125 0.756 2.621 1.00 94.81 187 LEU A O 1
ATOM 1477 N N . ASP A 1 188 ? 16.487 -1.227 3.452 1.00 93.88 188 ASP A N 1
ATOM 1478 C CA . ASP A 1 188 ? 17.518 -1.994 2.752 1.00 93.88 188 ASP A CA 1
ATOM 1479 C C . ASP A 1 188 ? 17.310 -1.982 1.237 1.00 93.88 188 ASP A C 1
ATOM 1481 O O . ASP A 1 188 ? 18.282 -1.832 0.498 1.00 93.88 188 ASP A O 1
ATOM 1485 N N . GLU A 1 189 ? 16.061 -2.051 0.771 1.00 90.88 189 GLU A N 1
ATOM 1486 C CA . GLU A 1 189 ? 15.743 -1.926 -0.651 1.00 90.88 189 GLU A CA 1
ATOM 1487 C C . GLU A 1 189 ? 16.126 -0.545 -1.198 1.00 90.88 189 GLU A C 1
ATOM 1489 O O . GLU A 1 189 ? 16.663 -0.418 -2.299 1.00 90.88 189 GLU A O 1
ATOM 1494 N N . PHE A 1 190 ? 15.926 0.505 -0.402 1.00 85.38 190 PHE A N 1
ATOM 1495 C CA . PHE A 1 190 ? 16.192 1.876 -0.834 1.00 85.38 190 PHE A CA 1
ATOM 1496 C C . PHE A 1 190 ? 17.673 2.194 -0.988 1.00 85.38 190 PHE A C 1
ATOM 1498 O O . PHE A 1 190 ? 18.021 3.111 -1.727 1.00 85.38 190 PHE A O 1
ATOM 1505 N N . LYS A 1 191 ? 18.566 1.408 -0.380 1.00 81.19 191 LYS A N 1
ATOM 1506 C CA . LYS A 1 191 ? 20.013 1.514 -0.634 1.00 81.19 191 LYS A CA 1
ATOM 1507 C C . LYS A 1 191 ? 20.357 1.249 -2.101 1.00 81.19 191 LYS A C 1
ATOM 1509 O O . LYS A 1 191 ? 21.363 1.758 -2.589 1.00 81.19 191 LYS A O 1
ATOM 1514 N N . TYR A 1 192 ? 19.524 0.472 -2.795 1.00 74.94 192 TYR A N 1
ATOM 1515 C CA . TYR A 1 192 ? 19.673 0.156 -4.215 1.00 74.94 192 TYR A CA 1
ATOM 1516 C C . TYR A 1 192 ? 18.929 1.131 -5.131 1.00 74.94 192 TYR A C 1
ATOM 1518 O O . TYR A 1 192 ? 19.166 1.122 -6.337 1.00 74.94 192 TYR A O 1
ATOM 1526 N N . LEU A 1 193 ? 18.088 2.013 -4.577 1.00 72.44 193 LEU A N 1
ATOM 1527 C CA . LEU A 1 193 ? 17.557 3.174 -5.287 1.00 72.44 193 LEU A CA 1
ATOM 1528 C C . LEU A 1 193 ? 18.678 4.211 -5.421 1.00 72.44 193 LEU A C 1
ATOM 1530 O O . LEU A 1 193 ? 18.688 5.252 -4.767 1.00 72.44 193 LEU A O 1
ATOM 1534 N N . SER A 1 194 ? 19.669 3.921 -6.256 1.00 58.25 194 SER A N 1
ATOM 1535 C CA . SER A 1 194 ? 20.774 4.820 -6.566 1.00 58.25 194 SER A CA 1
ATOM 1536 C C . SER A 1 194 ? 20.300 6.005 -7.416 1.00 58.25 194 SER A C 1
ATOM 1538 O O . SER A 1 194 ? 20.618 6.086 -8.590 1.00 58.25 194 SER A O 1
ATOM 1540 N N . PHE A 1 195 ? 19.547 6.920 -6.791 1.00 52.88 195 PHE A N 1
ATOM 1541 C CA . PHE A 1 195 ? 19.497 8.369 -7.041 1.00 52.88 195 PHE A CA 1
ATOM 1542 C C . PHE A 1 195 ? 19.044 9.149 -5.780 1.00 52.88 195 PHE A C 1
ATOM 1544 O O . PHE A 1 195 ? 18.457 10.221 -5.890 1.00 52.88 195 PHE A O 1
ATOM 1551 N N . ILE A 1 196 ? 19.457 8.737 -4.568 1.00 46.06 196 ILE A N 1
ATOM 1552 C CA . ILE A 1 196 ? 19.775 9.724 -3.504 1.00 46.06 196 ILE A CA 1
ATOM 1553 C C . ILE A 1 196 ? 21.100 10.425 -3.892 1.00 46.06 196 ILE A C 1
ATOM 1555 O O . ILE A 1 196 ? 22.107 10.364 -3.201 1.00 46.06 196 ILE A O 1
ATOM 1559 N N . ALA A 1 197 ? 21.123 11.016 -5.087 1.00 40.47 197 ALA A N 1
ATOM 1560 C CA . ALA A 1 197 ? 22.157 11.908 -5.610 1.00 40.47 197 ALA A CA 1
ATOM 1561 C C . ALA A 1 197 ? 21.514 13.250 -6.005 1.00 40.47 197 ALA A C 1
ATOM 1563 O O . ALA A 1 197 ? 21.944 13.920 -6.937 1.00 40.47 197 ALA A O 1
ATOM 1564 N N . ALA A 1 198 ? 20.447 13.609 -5.293 1.00 40.97 198 ALA A N 1
ATOM 1565 C CA . ALA A 1 198 ? 19.939 14.964 -5.190 1.00 40.97 198 ALA A CA 1
ATOM 1566 C C . ALA A 1 198 ? 19.749 15.331 -3.708 1.00 40.97 198 ALA A C 1
ATOM 1568 O O . ALA A 1 198 ? 18.849 16.078 -3.344 1.00 40.97 198 ALA A O 1
ATOM 1569 N N . GLU A 1 199 ? 20.640 14.864 -2.826 1.00 46.97 199 GLU A N 1
ATOM 1570 C CA . GLU A 1 199 ? 21.131 15.838 -1.854 1.00 46.97 199 GLU A CA 1
ATOM 1571 C C . GLU A 1 199 ? 21.786 16.933 -2.712 1.00 46.97 199 GLU A C 1
ATOM 1573 O O . GLU A 1 199 ? 22.721 16.637 -3.447 1.00 46.97 199 GLU A O 1
ATOM 1578 N N . THR A 1 200 ? 21.254 18.159 -2.691 1.00 44.44 200 THR A N 1
ATOM 1579 C CA . THR A 1 200 ? 21.755 19.361 -3.398 1.00 44.44 200 THR A CA 1
ATOM 1580 C C . THR A 1 200 ? 21.458 19.501 -4.905 1.00 44.44 200 THR A C 1
ATOM 1582 O O . THR A 1 200 ? 22.330 19.314 -5.745 1.00 44.44 200 THR A O 1
ATOM 1585 N N . ALA A 1 201 ? 20.256 19.972 -5.262 1.00 34.16 201 ALA A N 1
ATOM 1586 C CA . ALA A 1 201 ? 20.058 20.756 -6.494 1.00 34.16 201 ALA A CA 1
ATOM 1587 C C . ALA A 1 201 ? 18.839 21.708 -6.422 1.00 34.16 201 ALA A C 1
ATOM 1589 O O . ALA A 1 201 ? 17.929 21.605 -7.239 1.00 34.16 201 ALA A O 1
ATOM 1590 N N . CYS A 1 202 ? 18.799 22.592 -5.416 1.00 34.34 202 CYS A N 1
ATOM 1591 C CA . CYS A 1 202 ? 18.736 24.066 -5.526 1.00 34.34 202 CYS A CA 1
ATOM 1592 C C . CYS A 1 202 ? 18.232 24.687 -4.216 1.00 34.34 202 CYS A C 1
ATOM 1594 O O . CYS A 1 202 ? 17.157 24.269 -3.736 1.00 34.34 202 CYS A O 1
#

Sequence (202 aa):
CNKKLTSSNSESQSQSPTPAPLTQSDASIRQLSSLEHDEVKTLTAVYDLICFLIHSGENFLNQFCDAIEILGVKELFVNFINAVRTNDGYVKLSCSILAVLNCALRELPENAEIIEQVVFHDNVDLIQMLKHGDSILRHRTCMLLRILARFSCLALQKHWNNEIKESLESLLEDRNLEVKTEAQCALDEFKYLSFIAAETAC